Protein AF-A0A6Q2X2S2-F1 (afdb_monomer)

InterPro domains:
  IPR007128 Nuclear MIS12/MIND complex subunit PMF1/Nnf1 [PF03980] (95-193)
  IPR007128 Nuclear MIS12/MIND complex subunit PMF1/Nnf1 [PTHR15459] (31-213)

Organism: Esox lucius (NCBI:txid8010)

Sequence (218 aa):
MAETVETQDKQMRSNVDITRGDNVQDQINNATDVSSQSSGREKHSNLSGESEPRGNRLLLFNTVIEKSLLKFMSDARFHRASQIFHPLYKKNPQETEKIHKQFIEHLQRSIQDDITKLIEEGDLQCKLDKLDQLEAASNSQDAAWRPSGVPEQDLCSFVMSYYMKQEAYLKRELRKIREENTALAERVQAGREGIRRTEQHIATTVDEWKNTVVEATR

Secondary structure (DSSP, 8-state):
--------------------------------------------------------HHHHHHHHHHHHHHHHHHHT-HHHHHHHTHHHHHH-HHHHHHHHHHHHHHHHHHHHHHHHHHHHHTTHHHHHHHHHHHHHH----S------S-HHHHHHHHHHHHHHHHHHHHHHHHHHHHHHHHHHHHHHHHHHHHHHHHHHHHHHHHHHHHHHHHHHT-

Radius of gyration: 45.17 Å; Cα contacts (8 Å, |Δi|>4): 32; chains: 1; bounding box: 109×41×145 Å

Solvent-accessible surface area (backbone atoms only — not comparable to full-atom values): 13791 Å² total; per-residue (Å²): 137,82,86,88,84,82,89,87,82,84,89,81,81,88,79,92,80,89,81,85,87,84,89,80,91,76,88,77,89,78,90,80,90,81,90,85,90,80,90,81,91,81,94,74,81,86,77,82,66,80,76,65,80,80,66,63,58,56,57,53,48,52,53,52,51,53,54,50,50,53,53,54,52,63,72,69,35,66,73,60,53,42,63,76,44,35,76,58,36,72,75,41,50,70,63,50,50,51,52,49,50,52,50,52,54,50,51,54,49,51,52,51,53,51,52,50,46,52,39,60,78,59,46,41,61,62,55,39,55,50,48,55,51,54,54,74,72,52,86,70,90,63,86,74,89,71,83,80,83,45,67,74,65,53,46,43,70,65,51,46,64,56,52,53,53,51,50,55,51,52,56,52,54,53,48,52,52,49,54,54,47,50,56,49,51,53,51,50,52,53,48,54,52,52,51,53,51,53,52,50,52,51,50,53,49,53,51,53,54,50,50,53,52,57,61,73,74,107

Structure (mmCIF, N/CA/C/O backbone):
data_AF-A0A6Q2X2S2-F1
#
_entry.id   AF-A0A6Q2X2S2-F1
#
loop_
_atom_site.group_PDB
_atom_site.id
_atom_site.type_symbol
_atom_site.label_atom_id
_atom_site.label_alt_id
_atom_site.label_comp_id
_atom_site.label_asym_id
_atom_site.label_entity_id
_atom_site.label_seq_id
_atom_site.pdbx_PDB_ins_code
_atom_site.Cartn_x
_atom_site.Cartn_y
_atom_site.Cartn_z
_atom_site.occupancy
_atom_site.B_iso_or_equiv
_atom_site.auth_seq_id
_atom_site.auth_comp_id
_atom_site.auth_asym_id
_atom_site.auth_atom_id
_atom_site.pdbx_PDB_model_num
ATOM 1 N N . MET A 1 1 ? 79.132 -11.312 -23.897 1.00 40.66 1 MET A N 1
ATOM 2 C CA . MET A 1 1 ? 78.706 -10.779 -25.208 1.00 40.66 1 MET A CA 1
ATOM 3 C C . MET A 1 1 ? 77.237 -10.422 -25.027 1.00 40.66 1 MET A C 1
ATOM 5 O O . MET A 1 1 ? 76.436 -11.334 -24.935 1.00 40.66 1 MET A O 1
ATOM 9 N N . ALA A 1 2 ? 76.950 -9.268 -24.431 1.00 36.31 2 ALA A N 1
ATOM 10 C CA . ALA A 1 2 ? 76.887 -7.938 -25.046 1.00 36.31 2 ALA A CA 1
ATOM 11 C C . ALA A 1 2 ? 75.575 -7.729 -25.830 1.00 36.31 2 ALA A C 1
ATOM 13 O O . ALA A 1 2 ? 75.313 -8.465 -26.773 1.00 36.31 2 ALA A O 1
ATOM 14 N N . GLU A 1 3 ? 74.856 -6.688 -25.385 1.00 41.19 3 GLU A N 1
ATOM 15 C CA . GLU A 1 3 ? 73.772 -5.906 -26.013 1.00 41.19 3 GLU A CA 1
ATOM 16 C C . GLU A 1 3 ? 72.342 -6.484 -25.968 1.00 41.19 3 GLU A C 1
ATOM 18 O O . GLU A 1 3 ? 72.121 -7.580 -26.462 1.00 41.19 3 GLU A O 1
ATOM 23 N N . THR A 1 4 ? 71.310 -5.916 -25.311 1.00 40.84 4 THR A N 1
ATOM 24 C CA . THR A 1 4 ? 70.813 -4.548 -24.954 1.00 40.84 4 THR A CA 1
ATOM 25 C C . THR A 1 4 ? 69.546 -4.217 -25.772 1.00 40.84 4 THR A C 1
ATOM 27 O O . THR A 1 4 ? 69.411 -4.676 -26.900 1.00 40.84 4 THR A O 1
ATOM 30 N N . VAL A 1 5 ? 68.660 -3.399 -25.174 1.00 46.72 5 VAL A N 1
ATOM 31 C CA . VAL A 1 5 ? 67.335 -2.874 -25.593 1.00 46.72 5 VAL A CA 1
ATOM 32 C C . VAL A 1 5 ? 66.155 -3.713 -25.058 1.00 46.72 5 VAL A C 1
ATOM 34 O O . VAL A 1 5 ? 65.772 -4.712 -25.653 1.00 46.72 5 VAL A O 1
ATOM 37 N N . GLU A 1 6 ? 65.656 -3.519 -23.828 1.00 38.62 6 GLU A N 1
ATOM 38 C CA . GLU A 1 6 ? 65.062 -2.320 -23.177 1.00 38.62 6 GLU A CA 1
ATOM 39 C C . GLU A 1 6 ? 63.641 -2.007 -23.714 1.00 38.62 6 GLU A C 1
ATOM 41 O O . GLU A 1 6 ? 63.484 -1.671 -24.880 1.00 38.62 6 GLU A O 1
ATOM 46 N N . THR A 1 7 ? 62.578 -2.451 -23.021 1.00 35.81 7 THR A N 1
ATOM 47 C CA . THR A 1 7 ? 61.703 -1.702 -22.065 1.00 35.81 7 THR A CA 1
ATOM 48 C C . THR A 1 7 ? 60.848 -0.623 -22.754 1.00 35.81 7 THR A C 1
ATOM 50 O O . THR A 1 7 ? 61.392 0.262 -23.392 1.00 35.81 7 THR A O 1
ATOM 53 N N . GLN A 1 8 ? 59.510 -0.715 -22.762 1.00 33.69 8 GLN A N 1
ATOM 54 C CA . GLN A 1 8 ? 58.523 0.056 -21.956 1.00 33.69 8 GLN A CA 1
ATOM 55 C C . GLN A 1 8 ? 57.196 -0.001 -22.773 1.00 33.69 8 GLN A C 1
ATOM 57 O O . GLN A 1 8 ? 57.264 -0.060 -23.993 1.00 33.69 8 GLN A O 1
ATOM 62 N N . ASP A 1 9 ? 55.955 -0.061 -22.280 1.00 38.06 9 ASP A N 1
ATOM 63 C CA . ASP A 1 9 ? 55.379 0.377 -21.014 1.00 38.06 9 ASP A CA 1
ATOM 64 C C . ASP A 1 9 ? 54.078 -0.386 -20.674 1.00 38.06 9 ASP A C 1
ATOM 66 O O . ASP A 1 9 ? 53.250 -0.710 -21.527 1.00 38.06 9 ASP A O 1
ATOM 70 N N . LYS A 1 10 ? 53.911 -0.635 -19.372 1.00 38.03 10 LYS A N 1
ATOM 71 C CA . LYS A 1 10 ? 52.642 -0.892 -18.668 1.00 38.03 10 LYS A CA 1
ATOM 72 C C . LYS A 1 10 ? 51.867 0.429 -18.478 1.00 38.03 10 LYS A C 1
ATOM 74 O O . LYS A 1 10 ? 52.429 1.495 -18.673 1.00 38.03 10 LYS A O 1
ATOM 79 N N . GLN A 1 11 ? 50.647 0.310 -17.930 1.00 33.66 11 GLN A N 1
ATOM 80 C CA . GLN A 1 11 ? 49.704 1.350 -17.449 1.00 33.66 11 GLN A CA 1
ATOM 81 C C . GLN A 1 11 ? 48.749 1.856 -18.548 1.00 33.66 11 GLN A C 1
ATO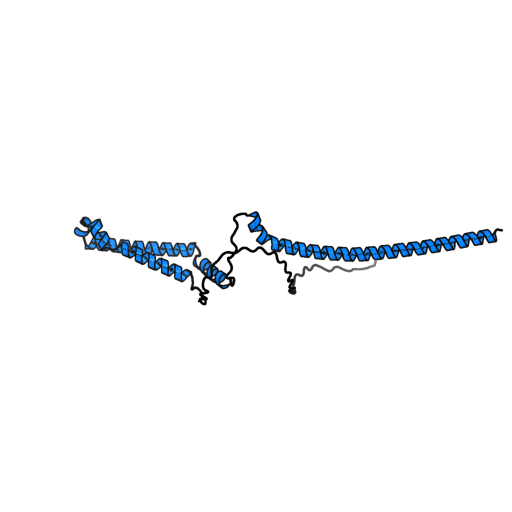M 83 O O . GLN A 1 11 ? 49.191 2.284 -19.596 1.00 33.66 11 GLN A O 1
ATOM 88 N N . MET A 1 12 ? 47.417 1.820 -18.432 1.00 33.59 12 MET A N 1
ATOM 89 C CA . MET A 1 12 ? 46.505 2.133 -17.317 1.00 33.59 12 MET A CA 1
ATOM 90 C C . MET A 1 12 ? 45.239 1.261 -17.479 1.00 33.59 12 MET A C 1
ATOM 92 O O . MET A 1 12 ? 44.686 1.181 -18.568 1.00 33.59 12 MET A O 1
ATOM 96 N N . ARG A 1 13 ? 44.860 0.381 -16.549 1.00 33.94 13 ARG A N 1
ATOM 97 C CA . ARG A 1 13 ? 44.074 0.596 -15.318 1.00 33.94 13 ARG A CA 1
ATOM 98 C C . ARG A 1 13 ? 42.747 1.355 -15.507 1.00 33.94 13 ARG A C 1
ATOM 100 O O . ARG A 1 13 ? 42.708 2.459 -16.028 1.00 33.94 13 ARG A O 1
ATOM 107 N N . SER A 1 14 ? 41.703 0.679 -15.025 1.00 35.25 14 SER A N 1
ATOM 108 C CA . SER A 1 14 ? 40.328 1.098 -14.748 1.00 35.25 14 SER A CA 1
ATOM 109 C C . SER A 1 14 ? 40.122 2.581 -14.447 1.00 35.25 14 SER A C 1
ATOM 111 O O . SER A 1 14 ? 40.930 3.163 -13.733 1.00 35.25 14 SER A O 1
ATOM 113 N N . ASN A 1 15 ? 38.951 3.102 -14.821 1.00 30.45 15 ASN A N 1
ATOM 114 C CA . ASN A 1 15 ? 38.005 3.644 -13.844 1.00 30.45 15 ASN A CA 1
ATOM 115 C C . ASN A 1 15 ? 36.596 3.762 -14.445 1.00 30.45 15 ASN A C 1
ATOM 117 O O . ASN A 1 15 ? 36.375 4.412 -15.462 1.00 30.45 15 ASN A O 1
ATOM 121 N N . VAL A 1 16 ? 35.658 3.094 -13.773 1.00 42.72 16 VAL A N 1
ATOM 122 C CA . VAL A 1 16 ? 34.252 3.484 -13.693 1.00 42.72 16 VAL A CA 1
ATOM 123 C C . VAL A 1 16 ? 34.229 4.810 -12.949 1.00 42.72 16 VAL A C 1
ATOM 125 O O . VAL A 1 16 ? 34.768 4.872 -11.846 1.00 42.72 16 VAL A O 1
ATOM 128 N N . ASP A 1 17 ? 33.604 5.833 -13.525 1.00 28.44 17 ASP A N 1
ATOM 129 C CA . ASP A 1 17 ? 33.223 7.014 -12.762 1.00 28.44 17 ASP A CA 1
ATOM 130 C C . ASP A 1 17 ? 31.748 7.328 -13.015 1.00 28.44 17 ASP A C 1
ATOM 132 O O . ASP A 1 17 ? 31.314 7.714 -14.101 1.00 28.44 17 ASP A O 1
ATOM 136 N N . ILE A 1 18 ? 30.972 7.044 -11.976 1.00 43.00 18 ILE A N 1
ATOM 137 C CA . ILE A 1 18 ? 29.618 7.519 -11.756 1.00 43.00 18 ILE A CA 1
ATOM 138 C C . ILE A 1 18 ? 29.797 8.904 -11.157 1.00 43.00 18 ILE A C 1
ATOM 140 O O . ILE A 1 18 ? 30.311 8.985 -10.047 1.00 43.00 18 ILE A O 1
ATOM 144 N N . THR A 1 19 ? 29.314 9.970 -11.799 1.00 35.16 19 THR A N 1
ATOM 145 C CA . THR A 1 19 ? 28.639 11.053 -11.065 1.00 35.16 19 THR A CA 1
ATOM 146 C C . THR A 1 19 ? 28.008 12.133 -11.947 1.00 35.16 19 THR A C 1
ATOM 148 O O . THR A 1 19 ? 28.612 12.650 -12.877 1.00 35.16 19 THR A O 1
ATOM 151 N N . ARG A 1 20 ? 26.835 12.555 -11.453 1.00 30.50 20 ARG A N 1
ATOM 152 C CA . ARG A 1 20 ? 26.317 13.932 -11.388 1.00 30.50 20 ARG A CA 1
ATOM 153 C C . ARG A 1 20 ? 25.505 14.426 -12.584 1.00 30.50 20 ARG A C 1
ATOM 155 O O . ARG A 1 20 ? 26.002 14.656 -13.676 1.00 30.50 20 ARG A O 1
ATOM 162 N N . GLY A 1 21 ? 24.211 14.564 -12.306 1.00 32.12 21 GLY A N 1
ATOM 163 C CA . GLY A 1 21 ? 23.221 15.067 -13.235 1.00 32.12 21 GLY A CA 1
ATOM 164 C C . GLY A 1 21 ? 23.304 16.564 -13.467 1.00 32.12 21 GLY A C 1
ATOM 165 O O . GLY A 1 21 ? 23.942 17.288 -12.711 1.00 32.12 21 GLY A O 1
ATOM 166 N N . ASP A 1 22 ? 22.542 16.980 -14.469 1.00 29.69 22 ASP A N 1
ATOM 167 C CA . ASP A 1 22 ? 21.887 18.269 -14.458 1.00 29.69 22 ASP A CA 1
ATOM 168 C C . ASP A 1 22 ? 20.455 18.131 -14.966 1.00 29.69 22 ASP A C 1
ATOM 170 O O . ASP A 1 22 ? 20.110 17.351 -15.855 1.00 29.69 22 ASP A O 1
ATOM 174 N N . ASN A 1 23 ? 19.636 18.880 -14.252 1.00 37.16 23 ASN A N 1
ATOM 175 C CA . ASN A 1 23 ? 18.205 19.032 -14.299 1.00 37.16 23 ASN A CA 1
ATOM 176 C C . ASN A 1 23 ? 17.845 19.935 -15.487 1.00 37.16 23 ASN A C 1
ATOM 178 O O . ASN A 1 23 ? 18.294 21.078 -15.520 1.00 37.16 23 ASN A O 1
ATOM 182 N N . VAL A 1 24 ? 17.034 19.464 -16.437 1.00 35.91 24 VAL A N 1
ATOM 183 C CA . VAL A 1 24 ? 16.350 20.355 -17.388 1.00 35.91 24 VAL A CA 1
ATOM 184 C C . VAL A 1 24 ? 14.894 19.927 -17.497 1.00 35.91 24 VAL A C 1
ATOM 186 O O . VAL A 1 24 ? 14.538 18.923 -18.114 1.00 35.91 24 VAL A O 1
ATOM 189 N N . GLN A 1 25 ? 14.078 20.715 -16.810 1.00 39.50 25 GLN A N 1
ATOM 190 C CA . GLN A 1 25 ? 12.634 20.770 -16.886 1.00 39.50 25 GLN A CA 1
ATOM 191 C C . GLN A 1 25 ? 12.237 21.358 -18.245 1.00 39.50 25 GLN A C 1
ATOM 193 O O . GLN A 1 25 ? 12.338 22.568 -18.417 1.00 39.50 25 GLN A O 1
ATOM 198 N N . ASP A 1 26 ? 11.730 20.540 -19.167 1.00 33.84 26 ASP A N 1
ATOM 199 C CA . ASP A 1 26 ? 11.008 21.048 -20.337 1.00 33.84 26 ASP A CA 1
ATOM 200 C C . ASP A 1 26 ? 9.525 20.697 -20.223 1.00 33.84 26 ASP A C 1
ATOM 202 O O . ASP A 1 26 ? 9.094 19.545 -20.313 1.00 33.84 26 ASP A O 1
ATOM 206 N N . GLN A 1 27 ? 8.753 21.753 -19.966 1.00 40.59 27 GLN A N 1
ATOM 207 C CA . GLN A 1 27 ? 7.302 21.788 -20.034 1.00 40.59 27 GLN A CA 1
ATOM 208 C C . GLN A 1 27 ? 6.862 21.518 -21.473 1.00 40.59 27 GLN A C 1
ATOM 210 O O . GLN A 1 27 ? 7.227 22.256 -22.386 1.00 40.59 27 GLN A O 1
ATOM 215 N N . ILE A 1 28 ? 6.011 20.513 -21.671 1.00 36.16 28 ILE A N 1
ATOM 216 C CA . ILE A 1 28 ? 5.232 20.378 -22.901 1.00 36.16 28 ILE A CA 1
ATOM 217 C C . ILE A 1 28 ? 3.765 20.323 -22.498 1.00 36.16 28 ILE A C 1
ATOM 219 O O . ILE A 1 28 ? 3.220 19.278 -22.150 1.00 36.16 28 ILE A O 1
ATOM 223 N N . ASN A 1 29 ? 3.148 21.500 -22.539 1.00 41.16 29 ASN A N 1
ATOM 224 C CA . ASN A 1 29 ? 1.709 21.642 -22.667 1.00 41.16 29 ASN A CA 1
ATOM 225 C C . ASN A 1 29 ? 1.306 21.065 -24.022 1.00 41.16 29 ASN A C 1
ATOM 227 O O . ASN A 1 29 ? 1.878 21.466 -25.031 1.00 41.16 29 ASN A O 1
ATOM 231 N N . ASN A 1 30 ? 0.305 20.190 -24.060 1.00 32.19 30 ASN A N 1
ATOM 232 C CA . ASN A 1 30 ? -0.526 20.045 -25.246 1.00 32.19 30 ASN A CA 1
ATOM 233 C C . ASN A 1 30 ? -1.943 19.655 -24.844 1.00 32.19 30 ASN A C 1
ATOM 235 O O . ASN A 1 30 ? -2.189 18.633 -24.208 1.00 32.19 30 ASN A O 1
ATOM 239 N N . ALA A 1 31 ? -2.859 20.535 -25.231 1.00 37.03 31 ALA A N 1
ATOM 240 C CA . ALA A 1 31 ? -4.288 20.341 -25.186 1.00 37.03 31 ALA A CA 1
ATOM 241 C C . ALA A 1 31 ? -4.701 19.224 -26.151 1.00 37.03 31 ALA A C 1
ATOM 243 O O . ALA A 1 31 ? -4.242 19.181 -27.292 1.00 37.03 31 ALA A O 1
ATOM 244 N N . THR A 1 32 ? -5.637 18.377 -25.735 1.00 34.22 32 THR A N 1
ATOM 245 C CA . THR A 1 32 ? -6.650 17.836 -26.646 1.00 34.22 32 THR A CA 1
ATOM 246 C C . THR A 1 32 ? -7.942 17.657 -25.864 1.00 34.22 32 THR A C 1
ATOM 248 O O . THR A 1 32 ? -8.060 16.826 -24.969 1.00 34.22 32 THR A O 1
ATOM 251 N N . ASP A 1 33 ? -8.865 18.540 -26.212 1.00 31.86 33 ASP A N 1
ATOM 252 C CA . ASP A 1 33 ? -10.273 18.591 -25.869 1.00 31.86 33 ASP A CA 1
ATOM 253 C C . ASP A 1 33 ? -11.007 17.397 -26.500 1.00 31.86 33 ASP A C 1
ATOM 255 O O . ASP A 1 33 ? -10.921 17.192 -27.712 1.00 31.86 33 ASP A O 1
ATOM 259 N N . VAL A 1 34 ? -11.728 16.616 -25.690 1.00 34.97 34 VAL A N 1
ATOM 260 C CA . VAL A 1 34 ? -12.835 15.788 -26.182 1.00 34.97 34 VAL A CA 1
ATOM 261 C C . VAL A 1 34 ? -14.004 15.915 -25.210 1.00 34.97 34 VAL A C 1
ATOM 263 O O . VAL A 1 34 ? -14.091 15.257 -24.175 1.00 34.97 34 VAL A O 1
ATOM 266 N N . SER A 1 35 ? -14.891 16.825 -25.591 1.00 39.03 35 SER A N 1
ATOM 267 C CA . SER A 1 35 ? -16.218 17.092 -25.053 1.00 39.03 35 SER A CA 1
ATOM 268 C C . SER A 1 35 ? -17.104 15.846 -24.914 1.00 39.03 35 SER A C 1
ATOM 270 O O . SER A 1 35 ? -17.201 15.018 -25.822 1.00 39.03 35 SER A O 1
ATOM 272 N N . SER A 1 36 ? -17.841 15.768 -23.803 1.00 37.47 36 SER A N 1
ATOM 273 C CA . SER A 1 36 ? -19.132 15.074 -23.708 1.00 37.47 36 SER A CA 1
ATOM 274 C C . SER A 1 36 ? -19.980 15.724 -22.610 1.00 37.47 36 SER A C 1
ATOM 276 O O . SER A 1 36 ? -19.693 15.610 -21.421 1.00 37.47 36 SER A O 1
ATOM 278 N N . GLN A 1 37 ? -21.019 16.449 -23.030 1.00 37.50 37 GLN A N 1
ATOM 279 C CA . GLN A 1 37 ? -22.039 17.053 -22.172 1.00 37.50 37 GLN A CA 1
ATOM 280 C C . GLN A 1 37 ? -23.235 16.110 -21.972 1.00 37.50 37 GLN A C 1
ATOM 282 O O . GLN A 1 37 ? -23.796 15.628 -22.950 1.00 37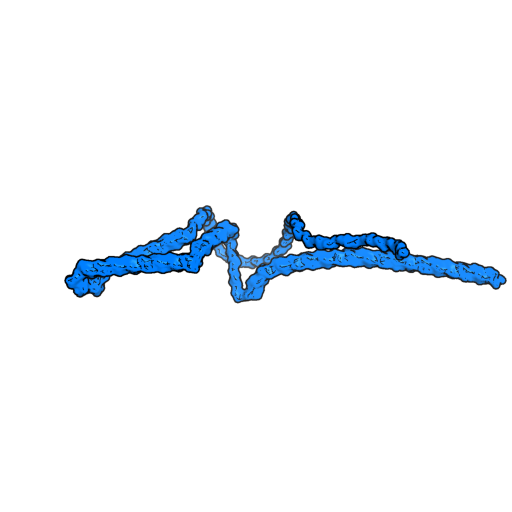.50 37 GLN A O 1
ATOM 287 N N . SER A 1 38 ? -23.708 15.987 -20.727 1.00 33.03 38 SER A N 1
ATOM 288 C CA . SER A 1 38 ? -25.136 16.068 -20.342 1.00 33.03 38 SER A CA 1
ATOM 289 C C . SER A 1 38 ? -25.229 16.085 -18.805 1.00 33.03 38 SER A C 1
ATOM 291 O O . SER A 1 38 ? -24.861 15.116 -18.155 1.00 33.03 38 SER A O 1
ATOM 293 N N . SER A 1 39 ? -25.453 17.248 -18.189 1.00 40.16 39 SER A N 1
ATOM 294 C CA . SER A 1 39 ? -26.751 17.744 -17.687 1.00 40.16 39 SER A CA 1
ATOM 295 C C . SER A 1 39 ? -27.325 16.963 -16.495 1.00 40.16 39 SER A C 1
ATOM 297 O O . SER A 1 39 ? -27.855 15.869 -16.659 1.00 40.16 39 SER A O 1
ATOM 299 N N . GLY A 1 40 ? -27.283 17.579 -15.303 1.00 29.95 40 GLY A N 1
ATOM 300 C CA . GLY A 1 40 ? -28.008 17.095 -14.126 1.00 29.95 40 GLY A CA 1
ATOM 301 C C . GLY A 1 40 ? -27.564 17.683 -12.781 1.00 29.95 40 GLY A C 1
ATOM 302 O O . GLY A 1 40 ? -26.895 17.004 -12.025 1.00 29.95 40 GLY A O 1
ATOM 303 N N . ARG A 1 41 ? -28.000 18.918 -12.491 1.00 33.16 41 ARG A N 1
ATOM 304 C CA . ARG A 1 41 ? -28.577 19.357 -11.198 1.00 33.16 41 ARG A CA 1
ATOM 305 C C . ARG A 1 41 ? -27.772 19.154 -9.882 1.00 33.16 41 ARG A C 1
ATOM 307 O O . ARG A 1 41 ? -27.654 18.057 -9.369 1.00 33.16 41 ARG A O 1
ATOM 314 N N . GLU A 1 42 ? -27.399 20.281 -9.266 1.00 30.92 42 GLU A N 1
ATOM 315 C CA . GLU A 1 42 ? -27.785 20.757 -7.910 1.00 30.92 42 GLU A CA 1
ATOM 316 C C . GLU A 1 42 ? -26.659 21.551 -7.228 1.00 30.92 42 GLU A C 1
ATOM 318 O O . GLU A 1 42 ? -25.580 21.054 -6.922 1.00 30.92 42 GLU A O 1
ATOM 323 N N . LYS A 1 43 ? -26.938 22.845 -7.006 1.00 45.59 43 LYS A N 1
ATOM 324 C CA . LYS A 1 43 ? -26.132 23.751 -6.186 1.00 45.59 43 LYS A CA 1
ATOM 325 C C . LYS A 1 43 ? -26.177 23.258 -4.743 1.00 45.59 43 LYS A C 1
ATOM 327 O O . LYS A 1 43 ? -27.174 23.495 -4.063 1.00 45.59 43 LYS A O 1
ATOM 332 N N . HIS A 1 44 ? -25.085 22.682 -4.259 1.00 33.66 44 HIS A N 1
ATOM 333 C CA . HIS A 1 44 ? -24.832 22.611 -2.827 1.00 33.66 44 HIS A CA 1
ATOM 334 C C . HIS A 1 44 ? -23.759 23.624 -2.447 1.00 33.66 44 HIS A C 1
ATOM 336 O O . HIS A 1 44 ? -22.679 23.698 -3.022 1.00 33.66 44 HIS A O 1
ATOM 342 N N . SER A 1 45 ? -24.167 24.475 -1.517 1.00 35.66 45 SER A N 1
ATOM 343 C CA . SER A 1 45 ? -23.442 25.556 -0.876 1.00 35.66 45 SER A CA 1
ATOM 344 C C . SER A 1 45 ? -22.013 25.179 -0.494 1.00 35.66 45 SER A C 1
ATOM 346 O O . SER A 1 45 ? -21.800 24.261 0.298 1.00 35.66 45 SER A O 1
ATOM 348 N N . ASN A 1 46 ? -21.064 25.973 -0.986 1.00 39.34 46 ASN A N 1
ATOM 349 C CA . ASN A 1 46 ? -19.702 26.047 -0.478 1.00 39.34 46 ASN A CA 1
ATOM 350 C C . ASN A 1 46 ? -19.731 26.464 0.998 1.00 39.34 46 ASN A C 1
ATOM 352 O O . ASN A 1 46 ? -19.779 27.651 1.315 1.00 39.34 46 ASN A O 1
ATOM 356 N N . LEU A 1 47 ? -19.680 25.490 1.903 1.00 38.88 47 LEU A N 1
ATOM 357 C CA . LEU A 1 47 ? -19.151 25.703 3.243 1.00 38.88 47 LEU A CA 1
ATOM 358 C C . LEU A 1 47 ? -17.655 25.420 3.161 1.00 38.88 47 LEU A C 1
ATOM 360 O O . LEU A 1 47 ? -17.187 24.316 3.428 1.00 38.88 47 LEU A O 1
ATOM 364 N N . SER A 1 48 ? -16.924 26.443 2.720 1.00 44.00 48 SER A N 1
ATOM 365 C CA . SER A 1 48 ? -15.481 26.547 2.906 1.00 44.00 48 SER A CA 1
ATOM 366 C C . SER A 1 48 ? -15.221 26.703 4.403 1.00 44.00 48 SER A C 1
ATOM 368 O O . SER A 1 48 ? -15.079 27.814 4.905 1.00 44.00 48 SER A O 1
ATOM 370 N N . GLY A 1 49 ? -15.245 25.588 5.128 1.00 35.06 49 GLY A N 1
ATOM 371 C CA . GLY A 1 49 ? -14.596 25.506 6.423 1.00 35.06 49 GLY A CA 1
ATOM 372 C C . GLY A 1 49 ? -13.104 25.420 6.157 1.00 35.06 49 GLY A C 1
ATOM 373 O O . GLY A 1 49 ? -12.652 24.443 5.562 1.00 35.06 49 GLY A O 1
ATOM 374 N N . GLU A 1 50 ? -12.365 26.453 6.552 1.00 35.44 50 GLU A N 1
ATOM 375 C CA . GLU A 1 50 ? -10.923 26.360 6.751 1.00 35.44 50 GLU A CA 1
ATOM 376 C C . GLU A 1 50 ? -10.656 25.079 7.543 1.00 35.44 50 GLU A C 1
ATOM 378 O O . GLU A 1 50 ? -11.111 24.920 8.678 1.00 35.44 50 GLU A O 1
ATOM 383 N N . SER A 1 51 ? -10.019 24.105 6.900 1.00 41.97 51 SER A N 1
ATOM 384 C CA . SER 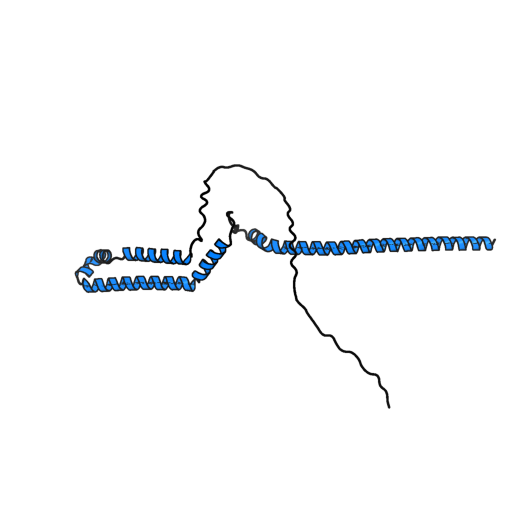A 1 51 ? -9.671 22.857 7.550 1.00 41.97 51 SER A CA 1
ATOM 385 C C . SER A 1 51 ? -8.536 23.162 8.515 1.00 41.97 51 SER A C 1
ATOM 387 O O . SER A 1 51 ? -7.367 23.166 8.124 1.00 41.97 51 SER A O 1
ATOM 389 N N . GLU A 1 52 ? -8.882 23.420 9.776 1.00 45.78 52 GLU A N 1
ATOM 390 C CA . GLU A 1 52 ? -7.951 23.187 10.875 1.00 45.78 52 GLU A CA 1
ATOM 391 C C . GLU A 1 52 ? -7.273 21.829 10.641 1.00 45.78 52 GLU A C 1
ATOM 393 O O . GLU A 1 52 ? -7.941 20.902 10.157 1.00 45.78 52 GLU A O 1
ATOM 398 N N . PRO A 1 53 ? -5.967 21.683 10.936 1.00 50.72 53 PRO A N 1
ATOM 399 C CA . PRO A 1 53 ? -5.305 20.394 10.824 1.00 50.72 53 PRO A CA 1
ATOM 400 C C . PRO A 1 53 ? -6.122 19.403 11.645 1.00 50.72 53 PRO A C 1
ATOM 402 O O . PRO A 1 53 ? -6.182 19.515 12.870 1.00 50.72 53 PRO A O 1
ATOM 405 N N . ARG A 1 54 ? -6.830 18.497 10.956 1.00 58.94 54 ARG A N 1
ATOM 406 C CA . ARG A 1 54 ? -7.680 17.482 11.577 1.00 58.94 54 ARG A CA 1
ATOM 407 C C . ARG A 1 54 ? -6.789 16.722 12.546 1.00 58.94 54 ARG A C 1
ATOM 409 O O . ARG A 1 54 ? -5.917 15.971 12.126 1.00 58.94 54 ARG A O 1
ATOM 416 N N . GLY A 1 55 ? -6.948 17.043 13.827 1.00 61.94 55 GLY A N 1
ATOM 417 C CA . GLY A 1 55 ? -5.997 16.692 14.866 1.00 61.94 55 GLY A CA 1
ATOM 418 C C . GLY A 1 55 ? -5.743 15.191 14.939 1.00 61.94 55 GLY A C 1
ATOM 419 O O . GLY A 1 55 ? -6.645 14.392 14.694 1.00 61.94 55 GLY A O 1
ATOM 420 N N . ASN A 1 56 ? -4.498 14.870 15.296 1.00 83.56 56 ASN A N 1
ATOM 421 C CA . ASN A 1 56 ? -3.935 13.561 15.623 1.00 83.56 56 ASN A CA 1
ATOM 422 C C . ASN A 1 56 ? -4.988 12.435 15.733 1.00 83.56 56 ASN A C 1
ATOM 424 O O . ASN A 1 56 ? -5.699 12.316 16.741 1.00 83.56 56 ASN A O 1
ATOM 428 N N . ARG A 1 57 ? -5.091 11.596 14.692 1.00 92.38 57 ARG A N 1
ATOM 429 C CA . ARG A 1 57 ? -6.083 10.504 14.634 1.00 92.38 57 ARG A CA 1
ATOM 430 C C . ARG A 1 57 ? -5.932 9.499 15.774 1.00 92.38 57 ARG A C 1
ATOM 432 O O . ARG A 1 57 ? -6.931 8.930 16.216 1.00 92.38 57 ARG A O 1
ATOM 439 N N . LEU A 1 58 ? -4.713 9.301 16.273 1.00 91.50 58 LEU A N 1
ATOM 440 C CA . LEU A 1 58 ? -4.448 8.434 17.419 1.00 91.50 58 LEU A CA 1
ATOM 441 C C . LEU A 1 58 ? -5.081 8.992 18.703 1.00 91.50 58 LEU A C 1
ATOM 443 O O . LEU A 1 58 ? -5.682 8.241 19.470 1.00 91.50 58 LEU A O 1
ATOM 447 N N . LEU A 1 59 ? -5.030 10.307 18.920 1.00 92.56 59 LEU A N 1
ATOM 448 C CA . LEU A 1 59 ? -5.691 10.950 20.056 1.00 92.56 59 LEU A CA 1
ATOM 449 C C . LEU A 1 59 ? -7.211 10.764 19.992 1.00 92.56 59 LEU A C 1
ATOM 451 O O . LEU A 1 59 ? -7.844 10.452 21.006 1.00 92.56 59 LEU A O 1
ATOM 455 N N . LEU A 1 60 ? -7.799 10.918 18.801 1.00 94.19 60 LEU A N 1
ATOM 456 C CA . LEU A 1 60 ? -9.225 10.673 18.594 1.00 94.19 60 LEU A CA 1
ATOM 457 C C . LEU A 1 60 ? -9.580 9.210 18.877 1.00 94.19 60 LEU A C 1
ATOM 459 O O . LEU A 1 60 ? -10.552 8.949 19.587 1.00 94.19 60 LEU A O 1
ATOM 463 N N . PHE A 1 61 ? -8.780 8.271 18.369 1.00 94.06 61 PHE A N 1
ATOM 464 C CA . PHE A 1 61 ? -8.935 6.845 18.641 1.00 94.06 61 PHE A CA 1
ATOM 465 C C . PHE A 1 61 ? -8.916 6.560 20.149 1.00 94.06 61 PHE A C 1
ATOM 467 O O . PHE A 1 61 ? -9.891 6.024 20.675 1.00 94.06 61 PHE A O 1
ATOM 474 N N . ASN A 1 62 ? -7.879 7.011 20.861 1.00 93.62 62 ASN A N 1
ATOM 475 C CA . ASN A 1 62 ? -7.750 6.833 22.310 1.00 93.62 62 ASN A CA 1
ATOM 476 C C . ASN A 1 62 ? -8.954 7.414 23.061 1.00 93.62 62 ASN A C 1
ATOM 478 O O . ASN A 1 62 ? -9.527 6.753 23.925 1.00 93.62 62 ASN A O 1
ATOM 482 N N . THR A 1 63 ? -9.406 8.606 22.668 1.00 95.50 63 THR A N 1
ATOM 483 C CA . THR A 1 63 ? -10.570 9.267 23.276 1.00 95.50 63 THR A CA 1
ATOM 484 C C . THR A 1 63 ? -11.858 8.465 23.076 1.00 95.50 63 THR A C 1
ATOM 486 O O . THR A 1 63 ? -12.667 8.332 23.998 1.00 95.50 63 THR A O 1
ATOM 489 N N . VAL A 1 64 ? -12.097 7.952 21.865 1.00 96.50 64 VAL A N 1
ATOM 490 C CA . VAL A 1 64 ? -13.298 7.159 21.556 1.00 96.50 64 VAL A CA 1
ATOM 491 C C . VAL A 1 64 ? -13.276 5.841 22.322 1.00 96.50 64 VAL A C 1
ATOM 493 O O . VAL A 1 64 ? -14.290 5.460 22.910 1.00 96.50 64 VAL A O 1
ATOM 496 N N . ILE A 1 65 ? -12.123 5.177 22.360 1.00 95.38 65 ILE A N 1
ATOM 497 C CA . ILE A 1 65 ? -11.943 3.914 23.070 1.00 95.38 65 ILE A CA 1
ATOM 498 C C . ILE A 1 65 ? -12.152 4.096 24.575 1.00 95.38 65 ILE A C 1
ATOM 500 O O . ILE A 1 65 ? -12.956 3.371 25.162 1.00 95.38 65 ILE A O 1
ATOM 504 N N . GLU A 1 66 ? -11.543 5.110 25.189 1.00 95.19 66 GLU A N 1
ATOM 505 C CA . GLU A 1 66 ? -11.723 5.408 26.612 1.00 95.19 66 GLU A CA 1
ATOM 506 C C . GLU A 1 66 ? -13.197 5.679 26.951 1.00 95.19 66 GLU A C 1
ATOM 508 O O . GLU A 1 66 ? -13.759 5.066 27.862 1.00 95.19 66 GLU A O 1
ATOM 513 N N . LYS A 1 67 ? -13.877 6.522 26.161 1.00 96.44 67 LYS A N 1
ATOM 514 C CA . LYS A 1 67 ? -15.313 6.794 26.341 1.00 96.44 67 LYS A CA 1
ATOM 515 C C . LYS A 1 67 ? -16.168 5.539 26.176 1.00 96.44 67 LYS A C 1
ATOM 517 O O . LYS A 1 67 ? -17.142 5.363 26.911 1.00 96.44 67 LYS A O 1
ATOM 522 N N . SER A 1 68 ? -15.827 4.671 25.224 1.00 95.62 68 SER A N 1
ATOM 523 C CA . SER A 1 68 ? -16.548 3.416 25.002 1.00 95.62 68 SER A CA 1
ATOM 524 C C . SER A 1 68 ? -16.393 2.454 26.184 1.00 95.62 68 SER A C 1
ATOM 526 O O . SER A 1 68 ? -17.391 1.893 26.640 1.00 95.62 68 SER A O 1
ATOM 528 N N . LEU A 1 69 ? -15.189 2.352 26.756 1.00 94.62 69 LEU A N 1
ATOM 529 C CA . LEU A 1 69 ? -14.909 1.527 27.928 1.00 94.62 69 LEU A CA 1
ATOM 530 C C . LEU A 1 69 ? -15.637 2.052 29.168 1.00 94.62 69 LEU A C 1
ATOM 532 O O . LEU A 1 69 ? -16.264 1.276 29.886 1.00 94.62 69 LEU A O 1
ATOM 536 N N . LEU A 1 70 ? -15.634 3.369 29.389 1.00 93.31 70 LEU A N 1
ATOM 537 C CA . LEU A 1 70 ? -16.388 3.992 30.481 1.00 93.31 70 LEU A CA 1
ATOM 538 C C . LEU A 1 70 ? -17.892 3.714 30.368 1.00 93.31 70 LEU A C 1
ATOM 540 O O . LEU A 1 70 ? -18.550 3.399 31.365 1.00 93.31 70 LEU A O 1
ATOM 544 N N . LYS A 1 71 ? -18.445 3.792 29.152 1.00 94.88 71 LYS A N 1
ATOM 545 C CA . LYS A 1 71 ? -19.853 3.470 28.899 1.00 94.88 71 LYS A CA 1
ATOM 546 C C . LYS A 1 71 ? -20.145 1.996 29.179 1.00 94.88 71 LYS A C 1
ATOM 548 O O . LYS A 1 71 ? -21.110 1.698 29.876 1.00 94.88 71 LYS A O 1
ATOM 553 N N . PHE A 1 72 ? -19.281 1.097 28.716 1.00 93.25 72 PHE A N 1
ATOM 554 C CA . PHE A 1 72 ? -19.396 -0.337 28.970 1.00 93.25 72 PHE A CA 1
ATOM 555 C C . PHE A 1 72 ? -19.335 -0.669 30.474 1.00 93.25 72 PHE A C 1
ATOM 557 O O . PHE A 1 72 ? -20.189 -1.389 30.989 1.00 93.25 72 PHE A O 1
ATOM 564 N N . MET A 1 73 ? -18.399 -0.072 31.218 1.00 91.44 73 MET A N 1
ATOM 565 C CA . MET A 1 73 ? -18.298 -0.241 32.676 1.00 91.44 73 MET A CA 1
ATOM 566 C C . MET A 1 73 ? -19.509 0.333 33.426 1.00 91.44 73 MET A C 1
ATOM 568 O O . MET A 1 73 ? -19.934 -0.220 34.442 1.00 91.44 73 MET A O 1
ATOM 572 N N . SER A 1 74 ? -20.123 1.400 32.909 1.00 89.06 74 SER A N 1
ATOM 573 C CA . SER A 1 74 ? -21.343 1.987 33.486 1.00 89.06 74 SER A CA 1
ATOM 574 C C . SER A 1 74 ? -22.553 1.044 33.424 1.00 89.06 74 SER A C 1
ATOM 576 O O . SER A 1 74 ? -23.463 1.148 34.256 1.00 89.06 74 SER A O 1
ATOM 578 N N . ASP A 1 75 ? -22.573 0.099 32.485 1.00 87.06 75 ASP A N 1
ATOM 579 C CA . ASP A 1 75 ? -23.622 -0.921 32.393 1.00 87.06 75 ASP A CA 1
ATOM 580 C C . ASP A 1 75 ? -23.393 -2.097 33.351 1.00 87.06 75 ASP A C 1
ATOM 582 O O . ASP A 1 75 ? -24.358 -2.737 33.786 1.00 87.06 75 ASP A O 1
ATOM 586 N N . ALA A 1 76 ? -22.140 -2.332 33.744 1.00 85.44 76 ALA A N 1
ATOM 587 C CA . ALA A 1 76 ? -21.714 -3.408 34.636 1.00 85.44 76 ALA A CA 1
ATOM 588 C C . ALA A 1 76 ? -21.788 -3.044 36.135 1.00 85.44 76 ALA A C 1
ATOM 590 O O . ALA A 1 76 ? -21.170 -3.702 36.964 1.00 85.44 76 ALA A O 1
ATOM 591 N N . ARG A 1 77 ? -22.549 -2.006 36.512 1.00 86.44 77 ARG A N 1
ATOM 592 C CA . ARG A 1 77 ? -22.631 -1.499 37.895 1.00 86.44 77 ARG A CA 1
ATOM 593 C C . ARG A 1 77 ? -23.144 -2.527 38.911 1.00 86.44 77 ARG A C 1
ATOM 595 O O . ARG A 1 77 ? -24.088 -3.278 38.653 1.00 86.44 77 ARG A O 1
ATOM 602 N N . PHE A 1 78 ? -22.643 -2.398 40.141 1.00 86.88 78 PHE A N 1
ATOM 603 C CA . PHE A 1 78 ? -23.015 -3.209 41.306 1.00 86.88 78 PHE A CA 1
ATOM 604 C C . PHE A 1 78 ? -24.528 -3.310 41.536 1.00 86.88 78 PHE A C 1
ATOM 606 O O . PHE A 1 78 ? -25.047 -4.383 41.836 1.00 86.88 78 PHE A O 1
ATOM 613 N N . HIS A 1 79 ? -25.268 -2.212 41.359 1.00 87.50 79 HIS A N 1
ATOM 614 C CA . HIS A 1 79 ? -26.720 -2.202 41.554 1.00 87.50 79 HIS A CA 1
ATOM 615 C C . HIS A 1 79 ? -27.436 -3.219 40.651 1.00 87.50 79 HIS A C 1
ATOM 617 O O . HIS A 1 79 ? -28.309 -3.953 41.102 1.00 87.50 79 HIS A O 1
ATOM 623 N N . ARG A 1 80 ? -27.021 -3.317 39.385 1.00 87.06 80 ARG A N 1
ATOM 624 C CA . ARG A 1 80 ? -27.605 -4.262 38.432 1.00 87.06 80 ARG A CA 1
ATOM 625 C C . ARG A 1 80 ? -27.195 -5.700 38.760 1.00 87.06 80 ARG A C 1
ATOM 627 O O . ARG A 1 80 ? -28.036 -6.593 38.755 1.00 87.06 80 ARG A O 1
ATOM 634 N N . ALA A 1 81 ? -25.928 -5.915 39.117 1.00 86.94 81 ALA A N 1
ATOM 635 C CA . ALA A 1 81 ? -25.422 -7.230 39.515 1.00 86.94 81 ALA A CA 1
ATOM 636 C C . ALA A 1 81 ? -26.109 -7.770 40.785 1.00 86.94 81 ALA A C 1
ATOM 638 O O . ALA A 1 81 ? -26.504 -8.934 40.838 1.00 86.94 81 ALA A O 1
ATOM 639 N N . SER A 1 82 ? -26.318 -6.910 41.783 1.00 88.19 82 SER A N 1
ATOM 640 C CA . SER A 1 82 ? -26.982 -7.266 43.044 1.00 88.19 82 SER A CA 1
ATOM 641 C C . SER A 1 82 ? -28.475 -7.555 42.899 1.00 88.19 82 SER A C 1
ATOM 643 O O . SER A 1 82 ? -29.013 -8.349 43.667 1.00 88.19 82 SER A O 1
ATOM 645 N N . GLN A 1 83 ? -29.143 -6.977 41.897 1.00 89.56 83 GLN A N 1
ATOM 646 C CA . GLN A 1 83 ? -30.514 -7.348 41.537 1.00 89.56 83 GLN A CA 1
ATOM 647 C C . GLN A 1 83 ? -30.584 -8.732 40.881 1.00 89.56 83 GLN A C 1
ATOM 649 O O . GLN A 1 83 ? -31.455 -9.525 41.230 1.00 89.56 83 GLN A O 1
ATOM 654 N N . ILE A 1 84 ? -29.660 -9.043 39.966 1.00 89.69 84 ILE A N 1
ATOM 655 C CA . ILE A 1 84 ? -29.643 -10.322 39.235 1.00 89.69 84 ILE A CA 1
ATOM 656 C C . ILE A 1 84 ? -29.289 -11.484 40.171 1.00 89.69 84 ILE A C 1
ATOM 658 O O . ILE A 1 84 ? -29.942 -12.524 40.154 1.00 89.69 84 ILE A O 1
ATOM 662 N N . PHE A 1 85 ? -28.290 -11.301 41.034 1.00 87.94 85 PHE A N 1
ATOM 663 C CA . PHE A 1 85 ? -27.826 -12.331 41.969 1.00 87.94 85 PHE A CA 1
ATOM 664 C C . PHE A 1 85 ? -28.325 -12.089 43.401 1.00 87.94 85 PHE A C 1
ATOM 666 O O . PHE A 1 85 ? -27.625 -12.375 44.375 1.00 87.94 85 PHE A O 1
ATOM 673 N N . HIS A 1 86 ? -29.547 -11.571 43.550 1.00 89.88 86 HIS A N 1
ATOM 674 C CA . HIS A 1 86 ? -30.102 -11.129 44.834 1.00 89.88 86 HIS A CA 1
ATOM 675 C C . HIS A 1 86 ? -29.936 -12.118 46.009 1.00 89.88 86 HIS A C 1
ATOM 677 O O . HIS A 1 86 ? -29.517 -11.680 47.086 1.00 89.88 86 HIS A O 1
ATOM 683 N N . PRO A 1 87 ? -30.177 -13.440 45.854 1.00 91.38 87 PRO A N 1
ATOM 684 C CA . PRO A 1 87 ? -30.017 -14.387 46.961 1.00 91.38 87 PRO A CA 1
ATOM 685 C C . PRO A 1 87 ? -28.586 -14.444 47.518 1.00 91.38 87 PRO A C 1
ATOM 687 O O . PRO A 1 87 ? -28.398 -14.609 48.723 1.00 91.38 87 PRO A O 1
ATOM 690 N N . LEU A 1 88 ? -27.580 -14.279 46.653 1.00 87.38 88 LEU A N 1
ATOM 691 C CA . LEU A 1 88 ? -26.164 -14.301 47.021 1.00 87.38 88 LEU A CA 1
ATOM 692 C C . LEU A 1 88 ? -25.772 -13.017 47.763 1.00 87.38 88 LEU A C 1
ATOM 694 O O . LEU A 1 88 ? -25.202 -13.076 48.854 1.00 87.38 88 LEU A O 1
ATOM 698 N N . TYR A 1 89 ? -26.164 -11.867 47.211 1.00 87.88 89 TYR A N 1
ATOM 699 C CA . TYR A 1 89 ? -25.870 -10.554 47.789 1.00 87.88 89 TYR A CA 1
ATOM 700 C C . TYR A 1 89 ? -26.575 -10.328 49.133 1.00 87.88 89 TYR A C 1
ATOM 702 O O . TYR A 1 89 ? -26.012 -9.680 50.012 1.00 87.88 89 TYR A O 1
ATOM 710 N N . LYS A 1 90 ? -27.770 -10.903 49.338 1.00 90.00 90 LYS A N 1
ATOM 711 C CA . LYS A 1 90 ? -28.475 -10.855 50.630 1.00 90.00 90 LYS A CA 1
ATOM 712 C C . LYS A 1 90 ? -27.751 -11.644 51.725 1.00 90.00 90 LYS A C 1
ATOM 714 O O . LYS A 1 90 ? -27.815 -11.258 52.888 1.00 90.00 90 LYS A O 1
ATOM 719 N N . LYS A 1 91 ? -27.091 -12.752 51.370 1.00 91.94 91 LYS A N 1
ATOM 720 C CA . LYS A 1 91 ? -26.419 -13.632 52.335 1.00 91.94 91 LYS A CA 1
ATOM 721 C C . LYS A 1 91 ? -25.124 -13.013 52.864 1.00 91.94 91 LYS A C 1
ATOM 723 O O . LYS A 1 91 ? -24.913 -13.039 54.068 1.00 91.94 91 LYS A O 1
ATOM 728 N N . ASN A 1 92 ? -24.295 -12.451 51.978 1.00 90.12 92 ASN A N 1
ATOM 729 C CA . ASN A 1 92 ? -22.984 -11.883 52.317 1.00 90.12 92 ASN A CA 1
ATOM 730 C C . ASN A 1 92 ? -22.723 -10.574 51.536 1.00 90.12 92 ASN A C 1
ATOM 732 O O . ASN A 1 92 ? -21.985 -10.591 50.546 1.00 90.12 92 ASN A O 1
ATOM 736 N N . PRO A 1 93 ? -23.300 -9.431 51.943 1.00 88.19 93 PRO A N 1
ATOM 737 C CA . PRO A 1 93 ? -23.229 -8.196 51.158 1.00 88.19 93 PRO A CA 1
ATOM 738 C C . PRO A 1 93 ? -21.797 -7.665 50.987 1.00 88.19 93 PRO A C 1
ATOM 740 O O . PRO A 1 93 ? -21.414 -7.334 49.869 1.00 88.19 93 PRO A O 1
ATOM 743 N N . GLN A 1 94 ? -20.983 -7.664 52.051 1.00 89.69 94 GLN A N 1
ATOM 744 C CA . GLN A 1 94 ? -19.615 -7.127 52.000 1.00 89.69 94 GLN A CA 1
ATOM 745 C C . GLN A 1 94 ? -18.677 -7.948 51.102 1.00 89.69 94 GLN A C 1
ATOM 747 O O . GLN A 1 94 ? -17.975 -7.390 50.261 1.00 89.69 94 GLN A O 1
ATOM 752 N N . GLU A 1 95 ? -18.694 -9.279 51.227 1.00 89.38 95 GLU A N 1
ATOM 753 C CA . GLU A 1 95 ? -17.850 -10.148 50.394 1.00 89.38 95 GLU A CA 1
ATOM 754 C C . GLU A 1 95 ? -18.265 -10.093 48.921 1.00 89.38 95 GLU A C 1
ATOM 756 O O . GLU A 1 95 ? -17.417 -10.025 48.033 1.00 89.38 95 GLU A O 1
ATOM 761 N N . THR A 1 96 ? -19.570 -10.055 48.638 1.00 90.44 96 THR A N 1
ATOM 762 C CA . THR A 1 96 ? -20.055 -10.021 47.251 1.00 90.44 96 THR A CA 1
ATOM 763 C C . THR A 1 96 ? -19.792 -8.661 46.584 1.00 90.44 96 THR A C 1
ATOM 765 O O . THR A 1 96 ? -19.548 -8.597 45.378 1.00 90.44 96 THR A O 1
ATOM 768 N N . GLU A 1 97 ? -19.772 -7.566 47.351 1.00 91.12 97 GLU A N 1
ATOM 769 C CA . GLU A 1 97 ? -19.310 -6.251 46.883 1.00 91.12 97 GLU A CA 1
ATOM 770 C C . GLU A 1 97 ? -17.817 -6.236 46.569 1.00 91.12 97 GLU A C 1
ATOM 772 O O . GLU A 1 97 ? -17.423 -5.779 45.493 1.00 91.12 97 GLU A O 1
ATOM 777 N N . LYS A 1 98 ? -16.993 -6.818 47.444 1.00 93.81 98 LYS A N 1
ATOM 778 C CA . LYS A 1 98 ? -15.554 -6.958 47.207 1.00 93.81 98 LYS A CA 1
ATOM 779 C C . LYS A 1 98 ? -15.261 -7.766 45.940 1.00 93.81 98 LYS A C 1
ATOM 781 O O . LYS A 1 98 ? -14.456 -7.325 45.122 1.00 93.81 98 LYS A O 1
ATOM 786 N N . ILE A 1 99 ? -15.945 -8.896 45.746 1.00 92.94 99 ILE A N 1
ATOM 787 C CA . ILE A 1 99 ? -15.816 -9.731 44.539 1.00 92.94 99 ILE A CA 1
ATOM 788 C C . ILE A 1 99 ? -16.208 -8.939 43.289 1.00 92.94 99 ILE A C 1
ATOM 790 O O . ILE A 1 99 ? -15.489 -8.963 42.292 1.00 92.94 99 ILE A O 1
ATOM 794 N N . HIS A 1 100 ? -17.323 -8.204 43.334 1.00 93.31 100 HIS A N 1
ATOM 795 C CA . HIS A 1 100 ? -17.767 -7.406 42.194 1.00 93.31 100 HIS A CA 1
ATOM 796 C C . HIS A 1 100 ? -16.767 -6.299 41.842 1.00 93.31 100 HIS A C 1
ATOM 798 O O . HIS A 1 100 ? -16.437 -6.118 40.673 1.00 93.31 100 HIS A O 1
ATOM 804 N N . LYS A 1 101 ? -16.232 -5.597 42.846 1.00 93.25 101 LYS A N 1
ATOM 805 C CA . LYS A 1 101 ? -15.196 -4.582 42.640 1.00 93.25 101 LYS A CA 1
ATOM 806 C C . LYS A 1 101 ? -13.942 -5.179 41.993 1.00 93.25 101 LYS A C 1
ATOM 808 O O . LYS A 1 101 ? -13.461 -4.638 41.004 1.00 93.25 101 LYS A O 1
ATOM 813 N N . GLN A 1 102 ? -13.464 -6.320 42.497 1.00 95.81 102 GLN A N 1
ATOM 814 C CA . GLN A 1 102 ? -12.316 -7.029 41.920 1.00 95.81 102 GLN A CA 1
ATOM 815 C C . GLN A 1 102 ? -12.567 -7.455 40.472 1.00 95.81 102 GLN A C 1
ATOM 817 O O . GLN A 1 102 ? -11.689 -7.301 39.627 1.00 95.81 102 GLN A O 1
ATOM 822 N N . PHE A 1 103 ? -13.767 -7.958 40.177 1.00 94.00 103 PHE A N 1
ATOM 823 C CA . PHE A 1 103 ? -14.161 -8.328 38.823 1.00 94.00 103 PHE A CA 1
ATOM 824 C C . PHE A 1 103 ? -14.108 -7.130 37.868 1.00 94.00 103 PHE A C 1
ATOM 826 O O . PHE A 1 103 ? -13.499 -7.237 36.808 1.00 94.00 103 PHE A O 1
ATOM 833 N N . ILE A 1 104 ? -14.687 -5.987 38.250 1.00 94.25 104 ILE A N 1
ATOM 834 C CA . ILE A 1 104 ? -14.694 -4.775 37.417 1.00 94.25 104 ILE A CA 1
ATOM 835 C C . ILE A 1 104 ? -13.279 -4.236 37.203 1.00 94.25 104 ILE A C 1
ATOM 837 O O . ILE A 1 104 ? -12.904 -3.951 36.070 1.00 94.25 104 ILE A O 1
ATOM 841 N N . GLU A 1 105 ? -12.470 -4.147 38.261 1.00 94.81 105 GLU A N 1
ATOM 842 C CA . GLU A 1 105 ? -11.080 -3.689 38.156 1.00 94.81 105 GLU A CA 1
ATOM 843 C C . GLU A 1 105 ? -10.241 -4.606 37.258 1.00 94.81 105 GLU A C 1
ATOM 845 O O . GLU A 1 105 ? -9.443 -4.127 36.452 1.00 94.81 105 GLU A O 1
ATOM 850 N N . HIS A 1 106 ? -10.412 -5.925 37.384 1.00 96.31 106 HIS A N 1
ATOM 851 C CA . HIS A 1 106 ? -9.694 -6.887 36.555 1.00 96.31 106 HIS A CA 1
ATOM 852 C C . HIS A 1 106 ? -10.152 -6.832 35.096 1.00 96.31 106 HIS A C 1
ATOM 854 O O . HIS A 1 106 ? -9.312 -6.808 34.201 1.00 96.31 106 HIS A O 1
ATOM 860 N N . LEU A 1 107 ? -11.462 -6.747 34.856 1.00 95.56 107 LEU A N 1
ATOM 861 C CA . LEU A 1 107 ? -12.034 -6.636 33.518 1.00 95.56 107 LEU A CA 1
ATOM 862 C C . LEU A 1 107 ? -11.570 -5.357 32.814 1.00 95.56 107 LEU A C 1
ATOM 864 O O . LEU A 1 107 ? -11.124 -5.416 31.671 1.00 95.56 107 LEU A O 1
ATOM 868 N N . GLN A 1 108 ? -11.628 -4.214 33.501 1.00 95.50 108 GLN A N 1
ATOM 869 C CA . GLN A 1 108 ? -11.164 -2.941 32.956 1.00 95.50 108 GLN A CA 1
ATOM 870 C C . GLN A 1 108 ? -9.677 -3.002 32.597 1.00 95.50 108 GLN A C 1
ATOM 872 O O . GLN A 1 108 ? -9.309 -2.612 31.491 1.00 95.50 108 GLN A O 1
ATOM 877 N N . ARG A 1 109 ? -8.839 -3.517 33.507 1.00 96.69 109 ARG A N 1
ATOM 878 C CA . ARG A 1 109 ? -7.395 -3.647 33.277 1.00 96.69 109 ARG A CA 1
ATOM 879 C C . ARG A 1 109 ? -7.094 -4.580 32.108 1.00 96.69 109 ARG A C 1
ATOM 881 O O . ARG A 1 109 ? -6.346 -4.197 31.224 1.00 96.69 109 ARG A O 1
ATOM 888 N N . SER A 1 110 ? -7.737 -5.747 32.056 1.00 97.62 110 SER A N 1
ATOM 889 C CA . SER A 1 110 ? -7.554 -6.705 30.960 1.00 97.62 110 SER A CA 1
ATOM 890 C C . SER A 1 110 ? -7.899 -6.087 29.606 1.00 97.62 110 SER A C 1
ATOM 892 O O . SER A 1 110 ? -7.134 -6.229 28.662 1.00 97.62 110 SER A O 1
ATOM 894 N N . ILE A 1 111 ? -9.019 -5.360 29.512 1.00 96.44 111 ILE A N 1
ATOM 895 C CA . ILE A 1 111 ? -9.416 -4.693 28.265 1.00 96.44 111 ILE A CA 1
ATOM 896 C C . ILE A 1 111 ? -8.400 -3.608 27.878 1.00 96.44 111 ILE A C 1
ATOM 898 O O . ILE A 1 111 ? -8.036 -3.508 26.710 1.00 96.44 111 ILE A O 1
ATOM 902 N N . GLN A 1 112 ? -7.934 -2.800 28.835 1.00 96.50 112 GLN A N 1
ATOM 903 C CA . GLN A 1 112 ? -6.928 -1.762 28.579 1.00 96.50 112 GLN A CA 1
ATOM 904 C C . GLN A 1 112 ? -5.588 -2.350 28.121 1.00 96.50 112 GLN A C 1
ATOM 906 O O . GLN A 1 112 ? -4.994 -1.838 27.171 1.00 96.50 112 GLN A O 1
ATOM 911 N N . ASP A 1 113 ? -5.141 -3.433 28.755 1.00 97.38 113 ASP A N 1
ATOM 912 C CA . ASP A 1 113 ? -3.914 -4.136 28.387 1.00 97.38 113 ASP A CA 1
ATOM 913 C C . ASP A 1 113 ? -4.027 -4.712 26.969 1.00 97.38 113 ASP A C 1
ATOM 915 O O . ASP A 1 113 ? -3.110 -4.559 26.165 1.00 97.38 113 ASP A O 1
ATOM 919 N N . ASP A 1 114 ? -5.163 -5.322 26.624 1.00 97.06 114 ASP A N 1
ATOM 920 C CA . ASP A 1 114 ? -5.385 -5.897 25.294 1.00 97.06 114 ASP A CA 1
ATOM 921 C C . ASP A 1 114 ? -5.488 -4.821 24.206 1.00 97.06 114 ASP A C 1
ATOM 923 O O . ASP A 1 114 ? -4.930 -4.984 23.123 1.00 97.06 114 ASP A O 1
ATOM 927 N N . ILE A 1 115 ? -6.130 -3.683 24.490 1.00 95.81 115 ILE A N 1
ATOM 928 C CA . ILE A 1 115 ? -6.133 -2.525 23.583 1.00 95.81 115 ILE A CA 1
ATOM 929 C C . ILE A 1 115 ? -4.708 -2.012 23.367 1.00 95.81 115 ILE A C 1
ATOM 931 O O . ILE A 1 115 ? -4.329 -1.738 22.231 1.00 95.81 115 ILE A O 1
ATOM 935 N N . THR A 1 116 ? -3.917 -1.891 24.434 1.00 96.00 116 THR A N 1
ATOM 936 C CA . THR A 1 116 ? -2.530 -1.413 24.349 1.00 96.00 116 THR A CA 1
ATOM 937 C C . THR A 1 116 ? -1.692 -2.353 23.488 1.00 96.00 116 THR A C 1
ATOM 939 O O . THR A 1 116 ? -1.038 -1.900 22.552 1.00 96.00 116 THR A O 1
ATOM 942 N N . LYS A 1 117 ? -1.807 -3.669 23.706 1.00 97.19 117 LYS A N 1
ATOM 943 C CA . LYS A 1 117 ? -1.158 -4.675 22.855 1.00 97.19 117 LYS A CA 1
ATOM 944 C C . LYS A 1 117 ? -1.596 -4.564 21.400 1.00 97.19 117 LYS A C 1
ATOM 946 O O . LYS A 1 117 ? -0.747 -4.575 20.525 1.00 97.19 117 LYS A O 1
ATOM 951 N N . LEU A 1 118 ? -2.890 -4.396 21.118 1.00 95.81 118 LEU A N 1
ATOM 952 C CA . LEU A 1 118 ? -3.381 -4.231 19.744 1.00 95.81 118 LEU A CA 1
ATOM 953 C C . LEU A 1 118 ? -2.816 -2.976 19.061 1.00 95.81 118 LEU A C 1
ATOM 955 O O . LEU A 1 118 ? -2.541 -3.003 17.860 1.00 95.81 118 LEU A O 1
ATOM 959 N N . ILE A 1 119 ? -2.640 -1.881 19.807 1.00 95.06 119 ILE A N 1
ATOM 960 C CA . ILE A 1 119 ? -2.008 -0.655 19.300 1.00 95.06 119 ILE A CA 1
ATOM 961 C C . ILE A 1 119 ? -0.534 -0.920 18.960 1.00 95.06 119 ILE A C 1
ATOM 963 O O . ILE A 1 119 ? -0.085 -0.514 17.886 1.00 95.06 119 ILE A O 1
ATOM 967 N N . GLU A 1 120 ? 0.192 -1.605 19.847 1.00 95.81 120 GLU A N 1
ATOM 968 C CA . GLU A 1 120 ? 1.617 -1.928 19.693 1.00 95.81 120 GLU A CA 1
ATOM 969 C C . GLU A 1 120 ? 1.867 -2.956 18.577 1.00 95.81 120 GLU A C 1
ATOM 971 O O . GLU A 1 120 ? 2.631 -2.689 17.651 1.00 95.81 120 GLU A O 1
ATOM 976 N N . GLU A 1 121 ? 1.182 -4.102 18.605 1.00 96.31 121 GLU A N 1
ATOM 977 C CA . GLU A 1 121 ? 1.257 -5.163 17.588 1.00 96.31 121 GLU A CA 1
ATOM 978 C C . GLU A 1 121 ? 0.856 -4.648 16.203 1.00 96.31 121 GLU A C 1
ATOM 980 O O . GLU A 1 121 ? 1.434 -5.021 15.179 1.00 96.31 121 GLU A O 1
ATOM 985 N N . GLY A 1 122 ? -0.154 -3.778 16.167 1.00 93.06 122 GLY A N 1
ATOM 986 C CA . GLY A 1 122 ? -0.655 -3.175 14.945 1.00 93.06 122 GLY A CA 1
ATOM 987 C C . GLY A 1 122 ? 0.216 -2.046 14.404 1.00 93.06 122 GLY A C 1
ATOM 988 O O . GLY A 1 122 ? -0.078 -1.583 13.296 1.00 93.06 122 GLY A O 1
ATOM 989 N N . ASP A 1 123 ? 1.232 -1.591 15.146 1.00 95.38 123 ASP A N 1
ATOM 990 C CA . ASP A 1 123 ? 1.979 -0.351 14.889 1.00 95.38 123 ASP A CA 1
ATOM 991 C C . ASP A 1 123 ? 1.032 0.805 14.511 1.00 95.38 123 ASP A C 1
ATOM 993 O O . ASP A 1 123 ? 1.187 1.514 13.508 1.00 95.38 123 ASP A O 1
ATOM 997 N N . LEU A 1 124 ? -0.071 0.910 15.263 1.00 94.75 124 LEU A N 1
ATOM 998 C CA . LEU A 1 124 ? -1.212 1.732 14.869 1.00 94.75 124 LEU A CA 1
ATOM 999 C C . LEU A 1 124 ? -0.855 3.219 14.898 1.00 94.75 124 LEU A C 1
ATOM 1001 O O . LEU A 1 124 ? -1.308 3.972 14.037 1.00 94.75 124 LEU A O 1
ATOM 1005 N N . GLN A 1 125 ? -0.008 3.623 15.844 1.00 93.25 125 GLN A N 1
ATOM 1006 C CA . GLN A 1 125 ? 0.497 4.988 15.943 1.00 93.25 125 GLN A CA 1
ATOM 1007 C C . GLN A 1 125 ? 1.211 5.414 14.655 1.00 93.25 125 GLN A C 1
ATOM 1009 O O . GLN A 1 125 ? 0.798 6.386 14.030 1.00 93.25 125 GLN A O 1
ATOM 1014 N N . CYS A 1 126 ? 2.202 4.644 14.195 1.00 94.06 126 CYS A N 1
ATOM 1015 C CA . CYS A 1 126 ? 2.946 4.948 12.973 1.00 94.06 126 CYS A CA 1
ATOM 1016 C C . CYS A 1 126 ? 2.029 5.034 11.743 1.00 94.06 126 CYS A C 1
ATOM 1018 O O . CYS A 1 126 ? 2.144 5.951 10.926 1.00 94.06 126 CYS A O 1
ATOM 1020 N N . LYS A 1 127 ? 1.071 4.105 11.620 1.00 95.50 127 LYS A N 1
ATOM 1021 C CA . LYS A 1 127 ? 0.121 4.076 10.497 1.00 95.50 127 LYS A CA 1
ATOM 1022 C C . LYS A 1 127 ? -0.817 5.282 10.490 1.00 95.50 127 LYS A C 1
ATOM 1024 O O . LYS A 1 127 ? -1.061 5.842 9.421 1.00 95.50 127 LYS A O 1
ATOM 1029 N N . LEU A 1 128 ? -1.338 5.678 11.651 1.00 94.62 128 LEU A N 1
ATOM 1030 C CA . LEU A 1 128 ? -2.212 6.845 11.775 1.00 94.62 128 LEU A CA 1
ATOM 1031 C C . LEU A 1 128 ? -1.437 8.148 11.556 1.00 94.62 128 LEU A C 1
ATOM 1033 O O . LEU A 1 128 ? -1.897 8.985 10.787 1.00 94.62 128 LEU A O 1
ATOM 1037 N N . ASP A 1 129 ? -0.227 8.268 12.105 1.00 92.56 129 ASP A N 1
ATOM 1038 C CA . ASP A 1 129 ? 0.649 9.420 11.865 1.00 92.56 129 ASP A CA 1
ATOM 1039 C C . ASP A 1 129 ? 1.011 9.538 10.376 1.00 92.56 129 ASP A C 1
ATOM 1041 O O . ASP A 1 129 ? 1.027 10.630 9.801 1.00 92.56 129 ASP A O 1
ATOM 1045 N N . LYS A 1 130 ? 1.263 8.407 9.701 1.00 93.81 130 LYS A N 1
ATOM 1046 C CA . LYS A 1 130 ? 1.521 8.403 8.259 1.00 93.81 130 LYS A CA 1
ATOM 1047 C C . LYS A 1 130 ? 0.288 8.807 7.455 1.00 93.81 130 LYS A C 1
ATOM 1049 O O . LYS A 1 130 ? 0.429 9.498 6.447 1.00 93.81 130 LYS A O 1
ATOM 1054 N N . LEU A 1 131 ? -0.901 8.389 7.881 1.00 92.31 131 LEU A N 1
ATOM 1055 C CA . LEU A 1 131 ? -2.156 8.782 7.247 1.00 92.31 131 LEU A CA 1
ATOM 1056 C C . LEU A 1 131 ? -2.411 10.288 7.399 1.00 92.31 131 LEU A C 1
ATOM 1058 O O . LEU A 1 131 ? -2.776 10.929 6.416 1.00 92.31 131 LEU A O 1
ATOM 1062 N N . ASP A 1 132 ? -2.141 10.851 8.579 1.00 91.44 132 ASP A N 1
ATOM 1063 C CA . ASP A 1 132 ? -2.221 12.293 8.843 1.00 91.44 132 ASP A CA 1
ATOM 1064 C C . ASP A 1 132 ? -1.284 13.074 7.900 1.00 91.44 132 ASP A C 1
ATOM 1066 O O . ASP A 1 132 ? -1.687 14.065 7.291 1.00 91.44 132 ASP A O 1
ATOM 1070 N N . GLN A 1 133 ? -0.058 12.579 7.684 1.00 91.50 133 GLN A N 1
ATOM 1071 C CA . GLN A 1 133 ? 0.886 13.169 6.721 1.00 91.50 133 GLN A CA 1
ATOM 1072 C C . GLN A 1 133 ? 0.398 13.084 5.268 1.00 91.50 133 GLN A C 1
ATOM 1074 O O . GLN A 1 133 ? 0.579 14.030 4.502 1.00 91.50 133 GLN A O 1
ATOM 1079 N N . LEU A 1 134 ? -0.177 11.946 4.864 1.00 89.38 134 LEU A N 1
ATOM 1080 C CA . LEU A 1 134 ? -0.669 11.747 3.497 1.00 89.38 134 LEU A CA 1
ATOM 1081 C C . LEU A 1 134 ? -1.889 12.625 3.196 1.00 89.38 134 LEU A C 1
ATOM 1083 O O . LEU A 1 134 ? -1.991 13.144 2.087 1.00 89.38 134 LEU A O 1
ATOM 1087 N N . GLU A 1 135 ? -2.784 12.821 4.168 1.00 86.88 135 GLU A N 1
ATOM 1088 C CA . GLU A 1 135 ? -3.909 13.753 4.031 1.00 86.88 135 GLU A CA 1
ATOM 1089 C C . GLU A 1 135 ? -3.406 15.196 3.921 1.00 86.88 135 GLU A C 1
ATOM 1091 O O . GLU A 1 135 ? -3.831 15.912 3.021 1.00 86.88 135 GLU A O 1
ATOM 1096 N N . ALA A 1 136 ? -2.444 15.600 4.759 1.00 85.06 136 ALA A N 1
ATOM 1097 C CA . ALA A 1 136 ? -1.868 16.944 4.710 1.00 85.06 136 ALA A CA 1
ATOM 1098 C C . ALA A 1 136 ? -1.120 17.244 3.396 1.00 85.06 136 ALA A C 1
ATOM 1100 O O . ALA A 1 136 ? -1.082 18.389 2.954 1.00 85.06 136 ALA A O 1
ATOM 1101 N N . ALA A 1 137 ? -0.524 16.231 2.760 1.00 83.50 137 ALA A N 1
ATOM 1102 C CA . ALA A 1 137 ? 0.147 16.376 1.467 1.00 83.50 137 ALA A CA 1
ATOM 1103 C C . ALA A 1 137 ? -0.827 16.424 0.271 1.00 83.50 137 ALA A C 1
ATOM 1105 O O . ALA A 1 137 ? -0.430 16.793 -0.837 1.00 83.50 137 ALA A O 1
ATOM 1106 N N . SER A 1 138 ? -2.087 16.033 0.469 1.00 81.06 138 SER A N 1
ATOM 1107 C CA . SER A 1 138 ? -3.103 15.981 -0.578 1.00 81.06 138 SER A CA 1
ATOM 1108 C C . SER A 1 138 ? -3.865 17.305 -0.665 1.00 81.06 138 SER A C 1
ATOM 1110 O O . SER A 1 138 ? -4.762 17.567 0.127 1.00 81.06 138 SER A O 1
ATOM 1112 N N . ASN A 1 139 ? -3.573 18.114 -1.687 1.00 74.62 139 ASN A N 1
ATOM 1113 C CA . ASN A 1 139 ? -4.271 19.386 -1.940 1.00 74.62 139 ASN A CA 1
ATOM 1114 C C . ASN A 1 139 ? -5.486 19.255 -2.879 1.00 74.62 139 ASN A C 1
ATOM 1116 O O . ASN A 1 139 ? -6.123 20.254 -3.209 1.00 74.62 139 ASN A O 1
ATOM 1120 N N . SER A 1 140 ? -5.791 18.051 -3.369 1.00 75.94 140 SER A N 1
ATOM 1121 C CA . SER A 1 140 ? -6.882 17.837 -4.322 1.00 75.94 140 SER A CA 1
ATOM 1122 C C . SER A 1 140 ? -8.223 17.672 -3.609 1.00 75.94 140 SER A C 1
ATOM 1124 O O . SER A 1 140 ? -8.376 16.775 -2.780 1.00 75.94 140 SER A O 1
ATOM 1126 N N . GLN A 1 141 ? -9.209 18.485 -3.989 1.00 78.81 141 GLN A N 1
ATOM 1127 C CA . GLN A 1 141 ? -10.614 18.303 -3.595 1.00 78.81 141 GLN A CA 1
ATOM 1128 C C . GLN A 1 141 ? -11.345 17.266 -4.463 1.00 78.81 141 GLN A C 1
ATOM 1130 O O . GLN A 1 141 ? -12.464 16.871 -4.138 1.00 78.81 141 GLN A O 1
ATOM 1135 N N . ASP A 1 142 ? -10.714 16.816 -5.548 1.00 83.62 142 ASP A N 1
ATOM 1136 C CA . ASP A 1 142 ? -11.278 15.821 -6.450 1.00 83.62 142 ASP A CA 1
ATOM 1137 C C . ASP A 1 142 ? -11.315 14.426 -5.822 1.00 83.62 142 ASP A C 1
ATOM 1139 O O . ASP A 1 142 ? -10.536 14.075 -4.929 1.00 83.62 142 ASP A O 1
ATOM 1143 N N . ALA A 1 143 ? -12.227 13.599 -6.331 1.00 85.06 143 ALA A N 1
ATOM 1144 C CA . ALA A 1 143 ? -12.320 12.207 -5.929 1.00 85.06 143 ALA A CA 1
ATOM 1145 C C . ALA A 1 143 ? -11.003 11.480 -6.244 1.00 85.06 143 ALA A C 1
ATOM 1147 O O . ALA A 1 143 ? -10.624 11.303 -7.401 1.00 85.06 143 ALA A O 1
ATOM 1148 N N . ALA A 1 144 ? -10.309 11.040 -5.194 1.00 85.38 144 ALA A N 1
ATOM 1149 C CA . ALA A 1 144 ? -9.078 10.281 -5.340 1.00 85.38 144 ALA A CA 1
ATOM 1150 C C . ALA A 1 144 ? -9.332 8.955 -6.077 1.00 85.38 144 ALA A C 1
ATOM 1152 O O . ALA A 1 144 ? -10.338 8.281 -5.837 1.00 85.38 144 ALA A O 1
ATOM 1153 N N . TRP A 1 145 ? -8.381 8.557 -6.927 1.00 86.94 145 TRP A N 1
ATOM 1154 C CA . TRP A 1 145 ? -8.436 7.295 -7.665 1.00 86.94 145 TRP A CA 1
ATOM 1155 C C . TRP A 1 145 ? -8.631 6.096 -6.721 1.00 86.94 145 TRP A C 1
ATOM 1157 O O . TRP A 1 145 ? -8.135 6.072 -5.586 1.00 86.94 145 TRP A O 1
ATOM 1167 N N . ARG A 1 146 ? -9.383 5.100 -7.187 1.00 89.06 146 ARG A N 1
ATOM 1168 C CA . ARG A 1 146 ? -9.625 3.831 -6.497 1.00 89.06 146 ARG A CA 1
ATOM 1169 C C . ARG A 1 146 ? -9.369 2.692 -7.486 1.00 89.06 146 ARG A C 1
ATOM 1171 O O . ARG A 1 146 ? -9.716 2.863 -8.654 1.00 89.06 146 ARG A O 1
ATOM 1178 N N . PRO A 1 147 ? -8.808 1.558 -7.034 1.00 90.25 147 PRO A N 1
ATOM 1179 C CA . PRO A 1 147 ? -8.664 0.376 -7.874 1.00 90.25 147 PRO A CA 1
ATOM 1180 C C . PRO A 1 147 ? -10.001 0.001 -8.506 1.00 90.25 147 PRO A C 1
ATOM 1182 O O . PRO A 1 147 ? -11.022 -0.066 -7.817 1.00 90.25 147 PRO A O 1
ATOM 1185 N N . SER A 1 148 ? -9.987 -0.222 -9.816 1.00 90.44 148 SER A N 1
ATOM 1186 C CA . SER A 1 148 ? -11.172 -0.615 -10.580 1.00 90.44 148 SER A CA 1
ATOM 1187 C C . SER A 1 148 ? -11.620 -2.042 -10.253 1.00 90.44 148 SER A C 1
ATOM 1189 O O . SER A 1 148 ? -12.776 -2.395 -10.480 1.00 90.44 148 SER A O 1
ATOM 1191 N N . GLY A 1 149 ? -10.706 -2.862 -9.718 1.00 92.25 149 GLY A N 1
ATOM 1192 C CA . GLY A 1 149 ? -10.903 -4.298 -9.524 1.00 92.25 149 GLY A CA 1
ATOM 1193 C C . GLY A 1 149 ? -10.517 -5.127 -10.751 1.00 92.25 149 GLY A C 1
ATOM 1194 O O . GLY A 1 149 ? -10.601 -6.352 -10.699 1.00 92.25 149 GLY A O 1
ATOM 1195 N N . VAL A 1 150 ? -10.064 -4.477 -11.828 1.00 93.88 150 VAL A N 1
ATOM 1196 C CA . VAL A 1 150 ? -9.510 -5.113 -13.026 1.00 93.88 150 VAL A CA 1
ATOM 1197 C C . VAL A 1 150 ? -7.988 -4.924 -13.005 1.00 93.88 150 VAL A C 1
ATOM 1199 O O . VAL A 1 150 ? -7.509 -3.814 -13.267 1.00 93.88 150 VAL A O 1
ATOM 1202 N N . PRO A 1 151 ? -7.202 -5.972 -12.689 1.00 91.31 151 PRO A N 1
ATOM 1203 C CA . PRO A 1 151 ? -5.760 -5.847 -12.479 1.00 91.31 151 PRO A CA 1
ATOM 1204 C C . PRO A 1 151 ? -5.009 -5.242 -13.667 1.00 91.31 151 PRO A C 1
ATOM 1206 O O . PRO A 1 151 ? -4.087 -4.452 -13.474 1.00 91.31 151 PRO A O 1
ATOM 1209 N N . GLU A 1 152 ? -5.411 -5.575 -14.893 1.00 91.00 152 GLU A N 1
ATOM 1210 C CA . GLU A 1 152 ? -4.789 -5.074 -16.117 1.00 91.00 152 GLU A CA 1
ATOM 1211 C C . GLU A 1 152 ? -4.913 -3.550 -16.219 1.00 91.00 152 GLU A C 1
ATOM 1213 O O . GLU A 1 152 ? -3.949 -2.868 -16.569 1.00 91.00 152 GLU A O 1
ATOM 1218 N N . GLN A 1 153 ? -6.079 -3.002 -15.866 1.00 89.62 153 GLN A N 1
ATOM 1219 C CA . GLN A 1 153 ? -6.330 -1.564 -15.911 1.00 89.62 153 GLN A CA 1
ATOM 1220 C C . GLN A 1 153 ? -5.607 -0.833 -14.777 1.00 89.62 153 GLN A C 1
ATOM 1222 O O . GLN A 1 153 ? -5.007 0.221 -15.001 1.00 89.62 153 GLN A O 1
ATOM 1227 N N . ASP A 1 154 ? -5.616 -1.409 -13.577 1.00 90.81 154 ASP A N 1
ATOM 1228 C CA . ASP A 1 154 ? -4.974 -0.811 -12.406 1.00 90.81 154 ASP A CA 1
ATOM 1229 C C . ASP A 1 154 ? -3.445 -0.766 -12.580 1.00 90.81 154 ASP A C 1
ATOM 1231 O O . ASP A 1 154 ? -2.805 0.248 -12.276 1.00 90.81 154 ASP A O 1
ATOM 1235 N N . LEU A 1 155 ? -2.861 -1.814 -13.174 1.00 89.69 155 LEU A N 1
ATOM 1236 C CA . LEU A 1 155 ? -1.430 -1.894 -13.470 1.00 89.69 155 LEU A CA 1
ATOM 1237 C C . LEU A 1 155 ? -0.990 -0.907 -14.560 1.00 89.69 155 LEU A C 1
ATOM 1239 O O . LEU A 1 155 ? 0.124 -0.379 -14.486 1.00 89.69 155 LEU A O 1
ATOM 1243 N N . CYS A 1 156 ? -1.846 -0.625 -15.550 1.00 87.62 156 CYS A N 1
ATOM 1244 C CA . CYS A 1 156 ? -1.523 0.314 -16.627 1.00 87.62 156 CYS A CA 1
ATOM 1245 C C . CYS A 1 156 ? -1.080 1.676 -16.078 1.00 87.62 156 CYS A C 1
ATOM 1247 O O . CYS A 1 156 ? -0.094 2.224 -16.562 1.00 87.62 156 CYS A O 1
ATOM 1249 N N . SER A 1 157 ? -1.743 2.195 -15.039 1.00 80.88 157 SER A N 1
ATOM 1250 C CA . SER A 1 157 ? -1.394 3.490 -14.431 1.00 80.88 157 SER A CA 1
ATOM 1251 C C . SER A 1 157 ? 0.054 3.540 -13.920 1.00 80.88 157 SER A C 1
ATOM 1253 O O . SER A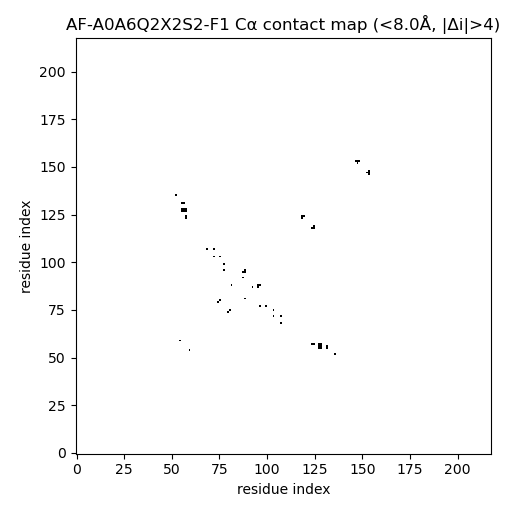 1 157 ? 0.769 4.518 -14.143 1.00 80.88 157 SER A O 1
ATOM 1255 N N . PHE A 1 158 ? 0.513 2.451 -13.300 1.00 86.81 158 PHE A N 1
ATOM 1256 C CA . PHE A 1 158 ? 1.856 2.328 -12.748 1.00 86.81 158 PHE A CA 1
ATOM 1257 C C . PHE A 1 158 ? 2.908 2.186 -13.857 1.00 86.81 158 PHE A C 1
ATOM 1259 O O . PHE A 1 158 ? 3.896 2.927 -13.896 1.00 86.81 158 PHE A O 1
ATOM 1266 N N . VAL A 1 159 ? 2.679 1.261 -14.794 1.00 93.94 159 VAL A N 1
ATOM 1267 C CA . VAL A 1 159 ? 3.674 0.894 -15.814 1.00 93.94 159 VAL A CA 1
ATOM 1268 C C . VAL A 1 159 ? 3.776 1.943 -16.928 1.00 93.94 159 VAL A C 1
ATOM 1270 O O . VAL A 1 159 ? 4.848 2.116 -17.511 1.00 93.94 159 VAL A O 1
ATOM 1273 N N . MET A 1 160 ? 2.712 2.712 -17.189 1.00 93.62 160 MET A N 1
ATOM 1274 C CA . MET A 1 160 ? 2.691 3.713 -18.262 1.00 93.62 160 MET A CA 1
ATOM 1275 C C . MET A 1 160 ? 3.858 4.702 -18.156 1.00 93.62 160 MET A C 1
ATOM 1277 O O . MET A 1 160 ? 4.525 4.982 -19.148 1.00 93.62 160 MET A O 1
ATOM 1281 N N . SER A 1 161 ? 4.171 5.178 -16.946 1.00 92.62 161 SER A N 1
ATOM 1282 C CA . SER A 1 161 ? 5.270 6.129 -16.729 1.00 92.62 161 SER A CA 1
ATOM 1283 C C . SER A 1 161 ? 6.637 5.594 -17.182 1.00 92.62 161 SER A C 1
ATOM 1285 O O . SER A 1 161 ? 7.474 6.353 -17.676 1.00 92.62 161 SER A O 1
ATOM 1287 N N . TYR A 1 162 ? 6.864 4.285 -17.050 1.00 95.19 162 TYR A N 1
ATOM 1288 C CA . TYR A 1 162 ? 8.083 3.621 -17.499 1.00 95.19 162 TYR A CA 1
ATOM 1289 C C . TYR A 1 162 ? 8.117 3.499 -19.026 1.00 95.19 162 TYR A C 1
ATOM 1291 O O . TYR A 1 162 ? 9.100 3.903 -19.652 1.00 95.19 162 TYR A O 1
ATOM 1299 N N . TYR A 1 163 ? 7.029 3.022 -19.639 1.00 96.06 163 TYR A N 1
ATOM 1300 C CA . TYR A 1 163 ? 6.964 2.874 -21.095 1.00 96.06 163 TYR A CA 1
ATOM 1301 C C . TYR A 1 163 ? 7.061 4.209 -21.831 1.00 96.06 163 TYR A C 1
ATOM 1303 O O . TYR A 1 163 ? 7.753 4.289 -22.843 1.00 96.06 163 TYR A O 1
ATOM 1311 N N . MET A 1 164 ? 6.475 5.278 -21.290 1.00 96.88 164 MET A N 1
ATOM 1312 C CA . MET A 1 164 ? 6.607 6.624 -21.856 1.00 96.88 164 MET A CA 1
ATOM 1313 C C . MET A 1 164 ? 8.067 7.103 -21.875 1.00 96.88 164 MET A C 1
ATOM 1315 O O . MET A 1 164 ? 8.525 7.673 -22.867 1.00 96.88 164 MET A O 1
ATOM 1319 N N . LYS A 1 165 ? 8.843 6.826 -20.815 1.00 96.38 165 LYS A N 1
ATOM 1320 C CA . LYS A 1 165 ? 10.284 7.146 -20.780 1.00 96.38 165 LYS A CA 1
ATOM 1321 C C . LYS A 1 165 ? 11.065 6.351 -21.826 1.00 96.38 165 LYS A C 1
ATOM 1323 O O . LYS A 1 165 ? 11.927 6.908 -22.506 1.00 96.38 165 LYS A O 1
ATOM 1328 N N . GLN A 1 166 ? 10.755 5.065 -21.972 1.00 97.75 166 GLN A N 1
ATOM 1329 C CA . GLN A 1 166 ? 11.403 4.201 -22.956 1.00 97.75 166 GLN A CA 1
ATOM 1330 C C . GLN A 1 166 ? 11.082 4.633 -24.392 1.00 97.75 166 GLN A C 1
ATOM 1332 O O . GLN A 1 166 ? 11.977 4.707 -25.233 1.00 97.75 166 GLN A O 1
ATOM 1337 N N . GLU A 1 167 ? 9.824 4.970 -24.670 1.00 98.00 167 GLU A N 1
ATOM 1338 C CA . GLU A 1 167 ? 9.401 5.470 -25.975 1.00 98.00 167 GLU A CA 1
ATOM 1339 C C . GLU A 1 167 ? 10.128 6.773 -26.332 1.00 98.00 167 GLU A C 1
ATOM 1341 O O . GLU A 1 167 ? 10.651 6.909 -27.441 1.00 98.00 167 GLU A O 1
ATOM 1346 N N . ALA A 1 168 ? 10.218 7.714 -25.387 1.00 98.19 168 ALA A N 1
ATOM 1347 C CA . ALA A 1 168 ? 10.937 8.970 -25.586 1.00 98.19 168 ALA A CA 1
ATOM 1348 C C . ALA A 1 168 ? 12.422 8.739 -25.914 1.00 98.19 168 ALA A C 1
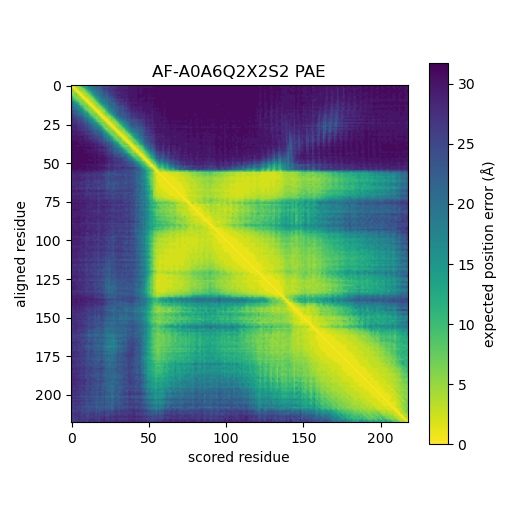ATOM 1350 O O . ALA A 1 168 ? 12.959 9.358 -26.838 1.00 98.19 168 ALA A O 1
ATOM 1351 N N . TYR A 1 169 ? 13.071 7.812 -25.205 1.00 98.38 169 TYR A N 1
ATOM 1352 C CA . TYR A 1 169 ? 14.456 7.425 -25.469 1.00 98.38 169 TYR A CA 1
ATOM 1353 C C . TYR A 1 169 ? 14.633 6.835 -26.877 1.00 98.38 169 TYR A C 1
ATOM 1355 O O . TYR A 1 169 ? 15.473 7.307 -27.645 1.00 98.38 169 TYR A O 1
ATOM 1363 N N . LEU A 1 170 ? 13.801 5.862 -27.257 1.00 98.69 170 LEU A N 1
ATOM 1364 C CA . LEU A 1 170 ? 13.887 5.217 -28.570 1.00 98.69 170 LEU A CA 1
ATOM 1365 C C . LEU A 1 170 ? 13.640 6.205 -29.712 1.00 98.69 170 LEU A C 1
ATOM 1367 O O . LEU A 1 170 ? 14.352 6.178 -30.713 1.00 98.69 170 LEU A O 1
ATOM 1371 N N . LYS A 1 171 ? 12.675 7.120 -29.556 1.00 98.50 171 LYS A N 1
ATOM 1372 C CA . LYS A 1 171 ? 12.420 8.184 -30.539 1.00 98.50 171 LYS A CA 1
ATOM 1373 C C . LYS A 1 171 ? 13.636 9.087 -30.734 1.00 98.50 171 LYS A C 1
ATOM 1375 O O . LYS A 1 171 ? 13.898 9.507 -31.862 1.00 98.50 171 LYS A O 1
ATOM 1380 N N . ARG A 1 172 ? 14.373 9.389 -29.661 1.00 98.50 172 ARG A N 1
ATOM 1381 C CA . ARG A 1 172 ? 15.601 10.190 -29.729 1.00 98.50 172 ARG A CA 1
ATOM 1382 C C . ARG A 1 172 ? 16.702 9.456 -30.488 1.00 98.50 172 ARG A C 1
ATOM 1384 O O . ARG A 1 172 ? 17.282 10.038 -31.401 1.00 98.50 172 ARG A O 1
ATOM 1391 N N . GLU A 1 173 ? 16.949 8.194 -30.157 1.00 98.50 173 GLU A N 1
ATOM 1392 C CA . GLU A 1 173 ? 18.015 7.418 -30.801 1.00 98.50 173 GLU A CA 1
ATOM 1393 C C . GLU A 1 173 ? 17.715 7.165 -32.282 1.00 98.50 173 GLU A C 1
ATOM 1395 O O . GLU A 1 173 ? 18.563 7.336 -33.154 1.00 98.50 173 GLU A O 1
ATOM 1400 N N . LEU A 1 174 ? 16.460 6.855 -32.595 1.00 98.69 174 LEU A N 1
ATOM 1401 C CA . LEU A 1 174 ? 16.016 6.652 -33.966 1.00 98.69 174 LEU A CA 1
ATOM 1402 C C . LEU A 1 174 ? 16.128 7.932 -34.806 1.00 98.69 174 LEU A C 1
ATOM 1404 O O . LEU A 1 174 ? 16.460 7.854 -35.988 1.00 98.69 174 LEU A O 1
ATOM 1408 N N . ARG A 1 175 ? 15.893 9.110 -34.215 1.00 98.56 175 ARG A N 1
ATOM 1409 C CA . ARG A 1 175 ? 16.125 10.394 -34.892 1.00 98.56 175 ARG A CA 1
ATOM 1410 C C . ARG A 1 175 ? 17.601 10.576 -35.238 1.00 98.56 175 ARG A C 1
ATOM 1412 O O . ARG A 1 175 ? 17.906 10.858 -36.391 1.00 98.56 175 ARG A O 1
ATOM 1419 N N . LYS A 1 176 ? 18.491 10.329 -34.276 1.00 98.56 176 LYS A N 1
ATOM 1420 C CA . LYS A 1 176 ? 19.943 10.424 -34.465 1.00 98.56 176 LYS A CA 1
ATOM 1421 C C . LYS A 1 176 ? 20.428 9.520 -35.602 1.00 98.56 176 LYS A C 1
ATOM 1423 O O . LYS A 1 176 ? 21.097 9.985 -36.517 1.00 98.56 176 LYS A O 1
ATOM 1428 N N . ILE A 1 177 ? 20.006 8.254 -35.602 1.00 98.44 177 ILE A N 1
ATOM 1429 C CA . ILE A 1 177 ? 20.373 7.300 -36.660 1.00 98.44 177 ILE A CA 1
ATOM 1430 C C . ILE A 1 177 ? 19.856 7.763 -38.027 1.00 98.44 177 ILE A C 1
ATOM 1432 O O . ILE A 1 177 ? 20.556 7.628 -39.028 1.00 98.44 177 ILE A O 1
ATOM 1436 N N . ARG A 1 178 ? 18.633 8.305 -38.098 1.00 98.31 178 ARG A N 1
ATOM 1437 C CA . ARG A 1 178 ? 18.082 8.819 -39.359 1.00 98.31 178 ARG A CA 1
ATOM 1438 C C . ARG A 1 178 ? 18.889 9.999 -39.888 1.00 98.31 178 ARG A C 1
ATOM 1440 O O . ARG A 1 178 ? 19.208 9.992 -41.069 1.00 98.31 178 ARG A O 1
ATOM 1447 N N . GLU A 1 179 ? 19.241 10.955 -39.034 1.00 98.19 179 GLU A N 1
ATOM 1448 C CA . GLU A 1 179 ? 20.059 12.116 -39.409 1.00 98.19 179 GLU A CA 1
ATOM 1449 C C . GLU A 1 179 ? 21.434 11.676 -39.938 1.00 98.19 179 GLU A C 1
ATOM 1451 O O . GLU A 1 179 ? 21.834 12.056 -41.042 1.00 98.19 179 GLU A O 1
ATOM 1456 N N . GLU A 1 180 ? 22.119 10.783 -39.219 1.00 98.19 180 GLU A N 1
ATOM 1457 C CA . GLU A 1 180 ? 23.404 10.223 -39.652 1.00 98.19 180 GLU A CA 1
ATOM 1458 C C . GLU A 1 180 ? 23.284 9.466 -40.983 1.00 98.19 180 GLU A C 1
ATOM 1460 O O . GLU A 1 180 ? 24.111 9.643 -41.881 1.00 98.19 180 GLU A O 1
ATOM 1465 N N . ASN A 1 181 ? 22.233 8.658 -41.155 1.00 98.25 181 ASN A N 1
ATOM 1466 C CA . ASN A 1 181 ? 22.003 7.914 -42.390 1.00 98.25 181 ASN A CA 1
ATOM 1467 C C . ASN A 1 181 ? 21.720 8.850 -43.572 1.00 98.25 181 ASN A C 1
ATOM 1469 O O . ASN A 1 181 ? 22.281 8.647 -44.646 1.00 98.25 181 ASN A O 1
ATOM 1473 N N . THR A 1 182 ? 20.922 9.906 -43.372 1.00 98.31 182 THR A N 1
ATOM 1474 C CA . THR A 1 182 ? 20.668 10.906 -44.420 1.00 98.31 182 THR A CA 1
ATOM 1475 C C . THR A 1 182 ? 21.954 11.599 -44.859 1.00 98.31 182 THR A C 1
ATOM 1477 O O . THR A 1 182 ? 22.246 11.624 -46.054 1.00 98.31 182 THR A O 1
ATOM 1480 N N . ALA A 1 183 ? 22.792 12.035 -43.914 1.00 97.88 183 ALA A N 1
ATOM 1481 C CA . ALA A 1 183 ? 24.078 12.653 -44.226 1.00 97.88 183 ALA A CA 1
ATOM 1482 C C . ALA A 1 183 ? 25.026 11.684 -44.958 1.00 97.88 183 ALA A C 1
ATOM 1484 O O . ALA A 1 183 ? 25.725 12.062 -45.901 1.00 97.88 183 ALA A O 1
ATOM 1485 N N . LEU A 1 184 ? 2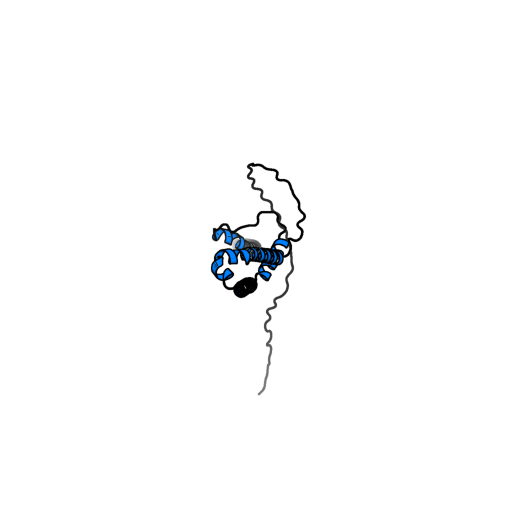5.049 10.408 -44.558 1.00 98.50 184 LEU A N 1
ATOM 1486 C CA . LEU A 1 184 ? 25.829 9.376 -45.242 1.00 98.50 184 LEU A CA 1
ATOM 1487 C C . LEU A 1 184 ? 25.309 9.107 -46.660 1.00 98.50 184 LEU A C 1
ATOM 1489 O O . LEU A 1 184 ? 26.112 8.996 -47.588 1.00 98.50 184 LEU A O 1
ATOM 1493 N N . ALA A 1 185 ? 23.992 9.032 -46.850 1.00 98.25 185 ALA A N 1
ATOM 1494 C CA . ALA A 1 185 ? 23.372 8.816 -48.152 1.00 98.25 185 ALA A CA 1
ATOM 1495 C C . ALA A 1 185 ? 23.696 9.958 -49.125 1.00 98.25 185 ALA A C 1
ATOM 1497 O O . ALA A 1 185 ? 24.094 9.695 -50.262 1.00 98.25 185 ALA A O 1
ATOM 1498 N N . GLU A 1 186 ? 23.619 11.208 -48.666 1.00 98.19 186 GLU A N 1
ATOM 1499 C CA . GLU A 1 186 ? 24.012 12.389 -49.443 1.00 98.19 186 GLU A CA 1
ATOM 1500 C C . GLU A 1 186 ? 25.488 12.331 -49.851 1.00 98.19 186 GLU A C 1
ATOM 1502 O O . GLU A 1 186 ? 25.825 12.527 -51.022 1.00 98.19 186 GLU A O 1
ATOM 1507 N N . ARG A 1 187 ? 26.384 11.970 -48.922 1.00 98.19 187 ARG A N 1
ATOM 1508 C CA . ARG A 1 187 ? 27.815 11.800 -49.225 1.00 98.19 187 ARG A CA 1
ATOM 1509 C C . ARG A 1 187 ? 28.074 10.704 -50.254 1.00 98.19 187 ARG A C 1
ATOM 1511 O O . ARG A 1 187 ? 28.912 10.886 -51.136 1.00 98.19 187 ARG A O 1
ATOM 1518 N N . VAL A 1 188 ? 27.371 9.576 -50.161 1.00 98.50 188 VAL A N 1
ATOM 1519 C CA . VAL A 1 188 ? 27.491 8.479 -51.134 1.00 98.50 188 VAL A CA 1
ATOM 1520 C C . VAL A 1 188 ? 26.990 8.917 -52.507 1.00 98.50 188 VAL A C 1
ATOM 1522 O O . VAL A 1 188 ? 27.648 8.630 -53.505 1.00 98.50 188 VAL A O 1
ATOM 1525 N N . GLN A 1 189 ? 25.863 9.627 -52.580 1.00 98.12 189 GLN A N 1
ATOM 1526 C CA . GLN A 1 189 ? 25.343 10.158 -53.842 1.00 98.12 189 GLN A CA 1
ATOM 1527 C C . GLN A 1 189 ? 26.320 11.151 -54.479 1.00 98.12 189 GLN A C 1
ATOM 1529 O O . GLN A 1 189 ? 26.652 11.002 -55.655 1.00 98.12 189 GLN A O 1
ATOM 1534 N N . ALA A 1 190 ? 26.846 12.098 -53.699 1.00 97.81 190 ALA A N 1
ATOM 1535 C CA . ALA A 1 190 ? 27.859 13.041 -54.165 1.00 97.81 190 ALA A CA 1
ATOM 1536 C C . ALA A 1 190 ? 29.124 12.323 -54.668 1.00 97.81 190 ALA A C 1
ATOM 1538 O O . ALA A 1 190 ? 29.659 12.672 -55.720 1.00 97.81 190 ALA A O 1
ATOM 1539 N N . GLY A 1 191 ? 29.569 11.279 -53.957 1.00 98.12 191 GLY A N 1
ATOM 1540 C CA . GLY A 1 191 ? 30.696 10.441 -54.368 1.00 98.12 191 GLY A CA 1
ATOM 1541 C C . GLY A 1 191 ? 30.447 9.705 -55.687 1.00 98.12 191 GLY A C 1
ATOM 1542 O O . GLY A 1 191 ? 31.284 9.762 -56.586 1.00 98.12 191 GLY A O 1
ATOM 1543 N N . ARG A 1 192 ? 29.278 9.067 -55.844 1.00 98.06 192 ARG A N 1
ATOM 1544 C CA . ARG A 1 192 ? 28.883 8.374 -57.087 1.00 98.06 192 ARG A CA 1
ATOM 1545 C C . ARG A 1 192 ? 28.829 9.322 -58.277 1.00 98.06 192 ARG A C 1
ATOM 1547 O O . ARG A 1 192 ? 29.298 8.984 -59.357 1.00 98.06 192 ARG A O 1
ATOM 1554 N N . GLU A 1 193 ? 28.284 10.512 -58.072 1.00 98.12 193 GLU A N 1
ATOM 1555 C CA . GLU A 1 193 ? 28.212 11.537 -59.105 1.00 98.12 193 GLU A CA 1
ATOM 1556 C C . GLU A 1 193 ? 29.610 12.056 -59.492 1.00 98.12 193 GLU A C 1
ATOM 1558 O O . GLU A 1 193 ? 29.887 12.258 -60.673 1.00 98.12 193 GLU A O 1
ATOM 1563 N N . GLY A 1 194 ? 30.521 12.205 -58.524 1.00 97.94 194 GLY A N 1
ATOM 1564 C CA . GLY A 1 194 ? 31.930 12.503 -58.792 1.00 97.94 194 GLY A CA 1
ATOM 1565 C C . GLY A 1 194 ? 32.600 11.439 -59.667 1.00 97.94 194 GLY A C 1
ATOM 1566 O O . GLY A 1 194 ? 33.198 11.786 -60.685 1.00 97.94 194 GLY A O 1
ATOM 1567 N N . ILE A 1 195 ? 32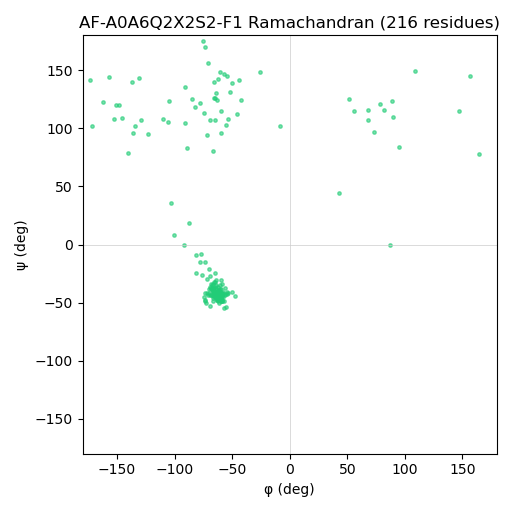.425 10.157 -59.321 1.00 98.19 195 ILE A N 1
ATOM 1568 C CA . ILE A 1 195 ? 32.946 9.020 -60.100 1.00 98.19 195 ILE A CA 1
ATOM 1569 C C . ILE A 1 195 ? 32.389 9.049 -61.527 1.00 98.19 195 ILE A C 1
ATOM 1571 O O . ILE A 1 195 ? 33.160 9.027 -62.485 1.00 98.19 195 ILE A O 1
ATOM 1575 N N . ARG A 1 196 ? 31.071 9.212 -61.682 1.00 97.81 196 ARG A N 1
ATOM 1576 C CA . ARG A 1 196 ? 30.408 9.280 -62.992 1.00 97.81 196 ARG A CA 1
ATOM 1577 C C . ARG A 1 196 ? 30.997 10.379 -63.882 1.00 97.81 196 ARG A C 1
ATOM 1579 O O . ARG A 1 196 ? 31.214 10.157 -65.070 1.00 97.81 196 ARG A O 1
ATOM 1586 N N . ARG A 1 197 ? 31.279 11.566 -63.329 1.00 97.44 197 ARG A N 1
ATOM 1587 C CA . ARG A 1 197 ? 31.913 12.664 -64.085 1.00 97.44 197 ARG A CA 1
ATOM 1588 C C . ARG A 1 197 ? 33.335 12.318 -64.508 1.00 97.44 197 ARG A C 1
ATOM 1590 O O . ARG A 1 197 ? 33.705 12.587 -65.647 1.00 97.44 197 ARG A O 1
ATOM 1597 N N . THR A 1 198 ? 34.123 11.720 -63.613 1.00 97.56 198 THR A N 1
ATOM 1598 C CA . THR A 1 198 ? 35.488 11.296 -63.952 1.00 97.56 198 THR A CA 1
ATOM 1599 C C . THR A 1 198 ? 35.495 10.202 -65.017 1.00 97.56 198 THR A C 1
ATOM 1601 O O . THR A 1 198 ? 36.276 10.291 -65.957 1.00 97.56 198 THR A O 1
ATOM 1604 N N . GLU A 1 199 ? 34.581 9.232 -64.941 1.00 97.19 199 GLU A N 1
ATOM 1605 C CA . GLU A 1 199 ? 34.413 8.188 -65.957 1.00 97.19 199 GLU A CA 1
ATOM 1606 C C . GLU A 1 199 ? 34.044 8.782 -67.319 1.00 97.19 199 GLU A C 1
ATOM 1608 O O . GLU A 1 199 ? 34.637 8.411 -68.329 1.00 97.19 199 GLU A O 1
ATOM 1613 N N . GLN A 1 200 ? 33.121 9.751 -67.353 1.00 96.81 200 GLN A N 1
ATOM 1614 C CA . GLN A 1 200 ? 32.763 10.456 -68.587 1.00 96.81 200 GLN A CA 1
ATOM 1615 C C . GLN A 1 200 ? 33.954 11.203 -69.188 1.00 96.81 200 GLN A C 1
ATOM 1617 O O . GLN A 1 200 ? 34.179 11.104 -70.389 1.00 96.81 200 GLN A O 1
ATOM 1622 N N . HIS A 1 201 ? 34.739 11.904 -68.369 1.00 97.31 201 HIS A N 1
ATOM 1623 C CA . HIS A 1 201 ? 35.924 12.619 -68.841 1.00 97.31 201 HIS A CA 1
ATOM 1624 C C . HIS A 1 201 ? 37.010 11.674 -69.382 1.00 97.31 201 HIS A C 1
ATOM 1626 O O . HIS A 1 201 ? 37.632 11.945 -70.411 1.00 97.31 201 HIS A O 1
ATOM 1632 N N . ILE A 1 202 ? 37.223 10.534 -68.717 1.00 96.88 202 ILE A N 1
A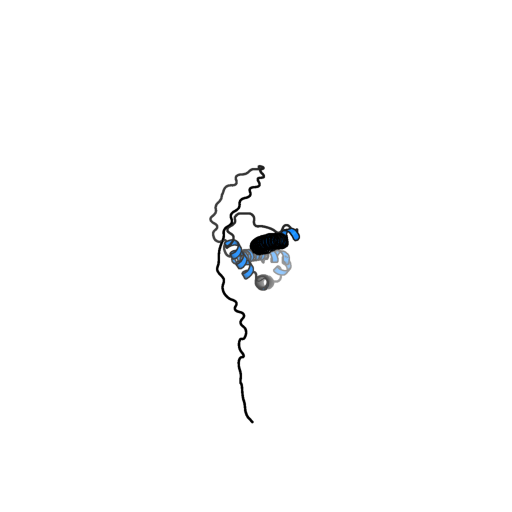TOM 1633 C CA . ILE A 1 202 ? 38.132 9.491 -69.206 1.00 96.88 202 ILE A CA 1
ATOM 1634 C C . ILE A 1 202 ? 37.623 8.936 -70.541 1.00 96.88 202 ILE A C 1
ATOM 1636 O O . ILE A 1 202 ? 38.404 8.794 -71.473 1.00 96.88 202 ILE A O 1
ATOM 1640 N N . ALA A 1 203 ? 36.324 8.663 -70.672 1.00 96.19 203 ALA A N 1
ATOM 1641 C CA . ALA A 1 203 ? 35.755 8.161 -71.920 1.00 96.19 203 ALA A CA 1
ATOM 1642 C C . ALA A 1 203 ? 35.924 9.160 -73.078 1.00 96.19 203 ALA A C 1
ATOM 1644 O O . ALA A 1 203 ? 36.411 8.774 -74.137 1.00 96.19 203 ALA A O 1
ATOM 1645 N N . THR A 1 204 ? 35.602 10.443 -72.867 1.00 95.94 204 THR A N 1
ATOM 1646 C CA . THR A 1 204 ? 35.737 11.472 -73.913 1.00 95.94 204 THR A CA 1
ATOM 1647 C C . THR A 1 204 ? 37.183 11.659 -74.343 1.00 95.94 204 THR A C 1
ATOM 1649 O O . THR A 1 204 ? 37.459 11.688 -75.537 1.00 95.94 204 THR A O 1
ATOM 1652 N N . THR A 1 205 ? 38.116 11.728 -73.388 1.00 95.44 205 THR A N 1
ATOM 1653 C CA . THR A 1 205 ? 39.542 11.836 -73.720 1.00 95.44 205 THR A CA 1
ATOM 1654 C C . THR A 1 205 ? 39.993 10.602 -74.492 1.00 95.44 205 THR A C 1
ATOM 1656 O O . THR A 1 205 ? 40.572 10.739 -75.562 1.00 95.44 205 THR A O 1
ATOM 1659 N N . VAL A 1 206 ? 39.680 9.389 -74.025 1.00 95.50 206 VAL A N 1
ATOM 1660 C CA . VAL A 1 206 ? 40.013 8.146 -74.742 1.00 95.50 206 VAL A CA 1
ATOM 1661 C C . VAL A 1 206 ? 39.470 8.146 -76.175 1.00 95.50 206 VAL A C 1
ATOM 1663 O O . VAL A 1 206 ? 40.176 7.710 -77.084 1.00 95.50 206 VAL A O 1
ATOM 1666 N N . ASP A 1 207 ? 38.255 8.638 -76.405 1.00 93.44 207 ASP A N 1
ATOM 1667 C CA . ASP A 1 207 ? 37.678 8.724 -77.748 1.00 93.44 207 ASP A CA 1
ATOM 1668 C C . ASP A 1 207 ? 38.369 9.790 -78.619 1.00 93.44 207 ASP A C 1
ATOM 1670 O O . ASP A 1 207 ? 38.649 9.530 -79.789 1.00 93.44 207 ASP A O 1
ATOM 1674 N N . GLU A 1 208 ? 38.748 10.942 -78.058 1.00 93.44 208 GLU A N 1
ATOM 1675 C CA . GLU A 1 208 ? 39.591 11.945 -78.733 1.00 93.44 208 GLU A CA 1
ATOM 1676 C C . GLU A 1 208 ? 40.964 11.367 -79.125 1.00 93.44 208 GLU A C 1
ATOM 1678 O O . GLU A 1 208 ? 41.412 11.520 -80.266 1.00 93.44 208 GLU A O 1
ATOM 1683 N N . TRP A 1 209 ? 41.618 10.638 -78.215 1.00 92.19 209 TRP A N 1
ATOM 1684 C CA . TRP A 1 209 ? 42.882 9.941 -78.481 1.00 92.19 209 TRP A CA 1
ATOM 1685 C C . TRP A 1 209 ? 42.733 8.898 -79.595 1.00 92.19 209 TRP A C 1
ATOM 1687 O O . TRP A 1 209 ? 43.587 8.801 -80.474 1.00 92.19 209 TRP A O 1
ATOM 1697 N N . LYS A 1 210 ? 41.640 8.128 -79.616 1.00 91.31 210 LYS A N 1
ATOM 1698 C CA . LYS A 1 210 ? 41.380 7.174 -80.706 1.00 91.31 210 LYS A CA 1
ATOM 1699 C C . LYS A 1 210 ? 41.196 7.882 -82.047 1.00 91.31 210 LYS A C 1
ATOM 1701 O O . LYS A 1 210 ? 41.775 7.444 -83.037 1.00 91.31 210 LYS A O 1
ATOM 1706 N N . ASN A 1 211 ? 40.425 8.967 -82.080 1.00 86.38 211 ASN A N 1
ATOM 1707 C CA . ASN A 1 211 ? 40.156 9.711 -83.311 1.00 86.38 211 ASN A CA 1
ATOM 1708 C C . ASN A 1 211 ? 41.434 10.341 -83.885 1.00 86.38 211 ASN A C 1
ATOM 1710 O O . ASN A 1 211 ? 41.697 10.200 -85.075 1.00 86.38 211 ASN A O 1
ATOM 1714 N N . THR A 1 212 ? 42.274 10.945 -83.042 1.00 87.62 212 THR A N 1
ATOM 1715 C CA . THR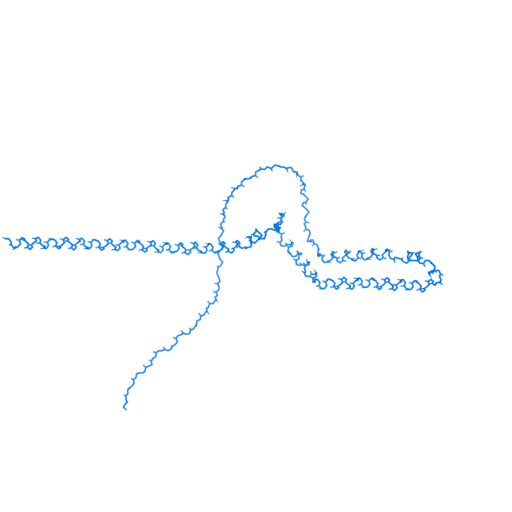 A 1 212 ? 43.562 11.525 -83.472 1.00 87.62 212 THR A CA 1
ATOM 1716 C C . THR A 1 212 ? 44.538 10.476 -84.011 1.00 87.62 212 THR A C 1
ATOM 1718 O O . THR A 1 212 ? 45.215 10.721 -85.007 1.00 87.62 212 THR A O 1
ATOM 1721 N N . VAL A 1 213 ? 44.590 9.279 -83.418 1.00 81.38 213 VAL A N 1
ATOM 1722 C CA . VAL A 1 213 ? 45.417 8.171 -83.931 1.00 81.38 213 VAL A CA 1
ATOM 1723 C C . VAL A 1 213 ? 44.907 7.663 -85.283 1.00 81.38 213 VAL A C 1
ATOM 1725 O O . VAL A 1 213 ? 45.715 7.388 -86.170 1.00 81.38 213 VAL A O 1
ATOM 1728 N N . VAL A 1 214 ? 43.586 7.562 -85.463 1.00 79.00 214 VAL A N 1
ATOM 1729 C CA . VAL A 1 214 ? 42.964 7.162 -86.738 1.00 79.00 214 VAL A CA 1
ATOM 1730 C C . VAL A 1 214 ? 43.210 8.203 -87.836 1.00 79.00 214 VAL A C 1
ATOM 1732 O O . VAL A 1 214 ? 43.457 7.830 -88.980 1.00 79.00 214 VAL A O 1
ATOM 1735 N N . GLU A 1 215 ? 43.199 9.496 -87.509 1.00 73.12 215 GLU A N 1
ATOM 1736 C CA . GLU A 1 215 ? 43.559 10.562 -88.454 1.00 73.12 215 GLU A CA 1
ATOM 1737 C C . GLU A 1 215 ? 45.055 10.566 -88.802 1.00 73.12 215 GLU A C 1
ATOM 1739 O O . GLU A 1 215 ? 45.404 10.791 -89.955 1.00 73.12 215 GLU A O 1
ATOM 1744 N N . ALA A 1 216 ? 45.940 10.256 -87.850 1.00 68.56 216 ALA A N 1
ATOM 1745 C CA . ALA A 1 216 ? 47.387 10.180 -88.082 1.00 68.56 216 ALA A CA 1
ATOM 1746 C C . ALA A 1 216 ? 47.838 8.933 -88.872 1.00 68.56 216 ALA A C 1
ATOM 1748 O O . ALA A 1 216 ? 48.977 8.875 -89.333 1.00 68.56 216 ALA A O 1
ATOM 1749 N N . THR A 1 217 ? 46.975 7.921 -89.006 1.00 61.75 217 THR A N 1
ATOM 1750 C CA . THR A 1 217 ? 47.241 6.686 -89.771 1.00 61.75 217 THR A CA 1
ATOM 1751 C C . THR A 1 217 ? 46.595 6.676 -91.162 1.00 61.75 217 THR A C 1
ATOM 1753 O O . THR A 1 217 ? 46.638 5.649 -91.844 1.00 61.75 217 THR A O 1
ATOM 1756 N N . ARG A 1 218 ? 46.028 7.806 -91.596 1.00 50.25 218 ARG A N 1
ATOM 1757 C CA . ARG A 1 218 ? 45.408 8.006 -92.910 1.00 50.25 218 ARG A CA 1
ATOM 1758 C C . ARG A 1 218 ? 46.264 8.898 -93.804 1.00 50.25 218 ARG A C 1
ATOM 1760 O O . ARG A 1 218 ? 46.249 8.639 -95.028 1.00 50.25 218 ARG A O 1
#

Mean predicted aligned error: 16.63 Å

pLDDT: mean 78.46, std 24.55, range [28.44, 98.69]

Foldseek 3Di:
DDDDDDDDDDDDDDDDDDDDDDDDDDDDDDDDDDDDDDDDDDDDDPPPDPDDLPDQVVVVVVVVVVVVLVVVLVVLDPVVVCVVVVVVCVVPVVVVVVVSVVVSVVVSVVVVVVVVVCCVVVVVNVVSVVVSVVVVVDPDPDDDDDDPPDVVVNVCVVCVVVVVVVVVVVVVVVVVVVVVVVVVVVVVVVVVVVVVVVVVVVVVVVVVVVVVVVVVVD